Protein AF-A0A7C6NUR7-F1 (afdb_monomer)

pLDDT: mean 96.32, std 2.89, range [76.06, 98.81]

Foldseek 3Di:
DCVPPDDDDAAEEEDCDLALVSLVVVLVVVCVVVVHQAHAEYEYEEQEAPVSVVSSVNSLVNVVVCCVVRNYVFYEYEYLELRVLLVLLPDPRHAEYAYEAEPQSQSRPNDGNVSSLVSLVSSLVSNHAYEYEDLCLLVLNVVVVVVSLVVVLPSPSHPHYDDDDDDPLVVQCVVQSNVVHDRDPVSVVVVVPDDWFKFFAPPAQQPCQLCVQDPQNQWDDDPSGIDGPRVSDPSNSRSQRRRNNSRIHTD

Structure (mmCIF, N/CA/C/O backbone):
data_AF-A0A7C6NUR7-F1
#
_entry.id   AF-A0A7C6NUR7-F1
#
loop_
_atom_site.group_PDB
_atom_site.id
_atom_site.type_symbol
_atom_site.label_atom_id
_atom_site.label_alt_id
_atom_site.label_comp_id
_atom_site.label_asym_id
_atom_site.label_entity_id
_atom_site.label_seq_id
_atom_site.pdbx_PDB_ins_code
_atom_site.Cartn_x
_atom_site.Cartn_y
_atom_site.Cartn_z
_atom_site.occupancy
_atom_site.B_iso_or_equiv
_atom_site.auth_seq_id
_atom_site.auth_comp_id
_atom_site.auth_asym_id
_atom_site.auth_atom_id
_atom_site.pdbx_PDB_model_num
ATOM 1 N N . ALA A 1 1 ? -16.044 10.650 -5.912 1.00 76.06 1 ALA A N 1
ATOM 2 C CA . ALA A 1 1 ? -16.188 9.210 -6.201 1.00 76.06 1 ALA A CA 1
ATOM 3 C C . ALA A 1 1 ? -17.490 8.640 -5.641 1.00 76.06 1 ALA A C 1
ATOM 5 O O . ALA A 1 1 ? -18.200 8.009 -6.398 1.00 76.06 1 ALA A O 1
ATOM 6 N N . LEU A 1 2 ? -17.841 8.888 -4.371 1.00 84.19 2 LEU A N 1
ATOM 7 C CA . LEU A 1 2 ? -18.996 8.240 -3.718 1.00 84.19 2 LEU A CA 1
ATOM 8 C C . LEU A 1 2 ? -20.313 9.041 -3.754 1.00 84.19 2 LEU A C 1
ATOM 10 O O . LEU A 1 2 ? -21.268 8.681 -3.077 1.00 84.19 2 LEU A O 1
ATOM 14 N N . VAL A 1 3 ? -20.379 10.151 -4.494 1.00 81.25 3 VAL A N 1
ATOM 15 C CA . VAL A 1 3 ? -21.608 10.961 -4.566 1.00 81.25 3 VAL A CA 1
ATOM 16 C C . VAL A 1 3 ? -22.698 10.135 -5.250 1.00 81.25 3 VAL A C 1
ATOM 18 O O . VAL A 1 3 ? -22.517 9.732 -6.394 1.00 81.25 3 VAL A O 1
ATOM 21 N N . GLY A 1 4 ? -23.806 9.888 -4.547 1.00 84.50 4 GLY A N 1
ATOM 22 C CA . GLY A 1 4 ? -24.927 9.079 -5.038 1.00 84.50 4 GLY A CA 1
ATOM 23 C C . GLY A 1 4 ? -24.778 7.565 -4.840 1.00 84.50 4 GLY A C 1
ATOM 24 O O . GLY A 1 4 ? -25.700 6.833 -5.180 1.00 84.50 4 GLY A O 1
ATOM 25 N N . TRP A 1 5 ? -23.663 7.086 -4.280 1.00 87.75 5 TRP A N 1
ATOM 26 C CA . TRP A 1 5 ? -23.513 5.679 -3.901 1.00 87.75 5 TRP A CA 1
ATOM 27 C C . TRP A 1 5 ? -24.209 5.416 -2.562 1.00 87.75 5 TRP A C 1
ATOM 29 O O . TRP A 1 5 ? -23.910 6.090 -1.576 1.00 87.75 5 TRP A O 1
ATOM 39 N N . THR A 1 6 ? -25.130 4.453 -2.527 1.00 86.38 6 THR A N 1
ATOM 40 C CA . THR A 1 6 ? -25.971 4.158 -1.350 1.00 86.38 6 THR A CA 1
ATOM 41 C C . THR A 1 6 ? -25.578 2.885 -0.611 1.00 86.38 6 THR A C 1
ATOM 43 O O . THR A 1 6 ? -25.994 2.697 0.529 1.00 86.38 6 THR A O 1
ATOM 46 N N . GLU A 1 7 ? -24.780 2.021 -1.235 1.00 92.31 7 GLU A N 1
ATOM 47 C CA . GLU A 1 7 ? -24.384 0.750 -0.632 1.00 92.31 7 GLU A CA 1
ATOM 48 C C . GLU A 1 7 ? -23.244 0.927 0.383 1.00 92.31 7 GLU A C 1
ATOM 50 O O . GLU A 1 7 ? -22.451 1.877 0.280 1.00 92.31 7 GLU A O 1
ATOM 55 N N . PRO A 1 8 ? -23.104 0.002 1.351 1.00 91.75 8 PRO A N 1
ATOM 56 C CA . PRO A 1 8 ? -21.997 0.022 2.297 1.00 91.75 8 PRO A CA 1
ATOM 57 C C . PRO A 1 8 ? -20.636 0.064 1.593 1.00 91.75 8 PRO A C 1
ATOM 59 O O . PRO A 1 8 ? -20.380 -0.665 0.636 1.00 91.75 8 PRO A O 1
ATOM 62 N N . VAL A 1 9 ? -19.736 0.911 2.093 1.00 93.94 9 VAL A N 1
ATOM 63 C CA . VAL A 1 9 ? -18.350 0.993 1.620 1.00 93.94 9 VAL A CA 1
ATOM 64 C C . VAL A 1 9 ? -17.419 1.235 2.799 1.00 93.94 9 VAL A C 1
ATOM 66 O O . VAL A 1 9 ? -17.630 2.168 3.578 1.00 93.94 9 VAL A O 1
ATOM 69 N N . VAL A 1 10 ? -16.391 0.392 2.901 1.00 95.81 10 VAL A N 1
ATOM 70 C CA . VAL A 1 10 ? -15.322 0.503 3.897 1.00 95.81 10 VAL A CA 1
ATOM 71 C C . VAL A 1 10 ? -14.238 1.422 3.347 1.00 95.81 10 VAL A C 1
ATOM 73 O O . VAL A 1 10 ? -13.656 1.147 2.297 1.00 95.81 10 VAL A O 1
ATOM 76 N N . ILE A 1 11 ? -13.961 2.519 4.048 1.00 96.38 11 ILE A N 1
ATOM 77 C CA . ILE A 1 11 ? -12.938 3.489 3.654 1.00 96.38 11 ILE A CA 1
ATOM 78 C C . ILE A 1 11 ? -11.727 3.385 4.573 1.00 96.38 11 ILE A C 1
ATOM 80 O O . ILE A 1 11 ? -11.823 3.616 5.777 1.00 96.38 11 ILE A O 1
ATOM 84 N N . ALA A 1 12 ? -10.573 3.099 3.973 1.00 97.75 12 ALA A N 1
ATOM 85 C CA . ALA A 1 12 ? -9.280 3.141 4.636 1.00 97.75 12 ALA A CA 1
ATOM 86 C C . ALA A 1 12 ? -8.495 4.393 4.216 1.00 97.75 12 ALA A C 1
ATOM 88 O O . ALA A 1 12 ? -8.368 4.685 3.026 1.00 97.75 12 ALA A O 1
ATOM 89 N N . SER A 1 13 ? -7.939 5.113 5.188 1.00 97.44 13 SER A N 1
ATOM 90 C CA . SER A 1 13 ? -7.046 6.258 4.981 1.00 97.44 13 SER A CA 1
ATOM 91 C C . SER A 1 13 ? -5.832 6.175 5.910 1.00 97.44 13 SER A C 1
ATOM 93 O O . SER A 1 13 ? -5.745 5.290 6.762 1.00 97.44 13 SER A O 1
ATOM 95 N N . ARG A 1 14 ? -4.853 7.059 5.716 1.00 97.69 14 ARG A N 1
ATOM 96 C CA . ARG A 1 14 ? -3.571 7.024 6.431 1.00 97.69 14 ARG A CA 1
ATOM 97 C C . ARG A 1 14 ? -2.865 8.370 6.458 1.00 97.69 14 ARG A C 1
ATOM 99 O O . ARG A 1 14 ? -3.140 9.226 5.617 1.00 97.69 14 ARG A O 1
ATOM 106 N N . SER A 1 15 ? -1.927 8.521 7.390 1.00 98.06 15 SER A N 1
ATOM 107 C CA . SER A 1 15 ? -1.071 9.703 7.500 1.00 98.06 15 SER A CA 1
ATOM 108 C C . SER A 1 15 ? 0.349 9.379 7.968 1.00 98.06 15 SER A C 1
ATOM 110 O O . SER A 1 15 ? 0.541 8.440 8.733 1.00 98.06 15 SER A O 1
ATOM 112 N N . TYR A 1 16 ? 1.315 10.194 7.533 1.00 96.88 16 TYR A N 1
ATOM 113 C CA . TYR A 1 16 ? 2.689 10.219 8.053 1.00 96.88 16 TYR A CA 1
ATOM 114 C C . TYR A 1 16 ? 2.843 11.080 9.320 1.00 96.88 16 TYR A C 1
ATOM 116 O O . TYR A 1 16 ? 3.871 11.007 9.984 1.00 96.88 16 TYR A O 1
ATOM 124 N N . ASP A 1 17 ? 1.857 11.925 9.649 1.00 98.06 17 ASP A N 1
ATOM 125 C CA . ASP A 1 17 ? 1.909 12.759 10.856 1.00 98.06 17 ASP A CA 1
ATOM 126 C C . ASP A 1 17 ? 1.939 11.886 12.118 1.00 98.06 17 ASP A C 1
ATOM 128 O O . ASP A 1 17 ? 1.074 11.034 12.306 1.00 98.06 17 ASP A O 1
ATOM 132 N N . TYR A 1 18 ? 2.916 12.128 12.990 1.00 96.94 18 TYR A N 1
ATOM 133 C CA . TYR A 1 18 ? 3.166 11.328 14.193 1.00 96.94 18 TYR A CA 1
ATOM 134 C C . TYR A 1 18 ? 2.870 12.059 15.511 1.00 96.94 18 TYR A C 1
ATOM 136 O O . TYR A 1 18 ? 2.981 11.473 16.588 1.00 96.94 18 TYR A O 1
ATOM 144 N N . THR A 1 19 ? 2.489 13.335 15.444 1.00 98.50 19 THR A N 1
ATOM 145 C CA . THR A 1 19 ? 2.049 14.111 16.610 1.00 98.50 19 THR A CA 1
ATOM 146 C C . THR A 1 19 ? 0.543 13.978 16.813 1.00 98.50 19 THR A C 1
ATOM 148 O O . THR A 1 19 ? -0.199 13.672 15.875 1.00 98.50 19 THR A O 1
ATOM 151 N N . TYR A 1 20 ? 0.080 14.248 18.033 1.00 98.62 20 TYR A N 1
ATOM 152 C CA . TYR A 1 20 ? -1.341 14.222 18.369 1.00 98.62 20 TYR A CA 1
ATOM 153 C C . TYR A 1 20 ? -2.138 15.229 17.514 1.00 98.62 20 TYR A C 1
ATOM 155 O O . TYR A 1 20 ? -3.079 14.857 16.811 1.00 98.62 20 TYR A O 1
ATOM 163 N N . GLU A 1 21 ? -1.713 16.497 17.487 1.00 98.69 21 GLU A N 1
ATOM 164 C CA . GLU A 1 21 ? -2.375 17.584 16.748 1.00 98.69 21 GLU A CA 1
ATOM 165 C C . GLU A 1 21 ? -2.241 17.413 15.232 1.00 98.69 21 GLU A C 1
ATOM 167 O O . GLU A 1 21 ? -3.161 17.730 14.469 1.00 98.69 21 GLU A O 1
ATOM 172 N N . GLY A 1 22 ? -1.093 16.894 14.786 1.00 98.62 22 GLY A N 1
ATOM 173 C CA . GLY A 1 22 ? -0.851 16.560 13.390 1.00 98.62 22 GLY A CA 1
ATOM 174 C C . GLY A 1 22 ? -1.857 15.518 12.927 1.00 98.62 22 GLY A C 1
ATOM 175 O O . GLY A 1 22 ? -2.625 15.778 11.999 1.00 98.62 22 GLY A O 1
ATOM 176 N N . MET A 1 23 ? -1.935 14.384 13.628 1.00 98.75 23 MET A N 1
ATOM 177 C CA . MET A 1 23 ? -2.889 13.326 13.307 1.00 98.75 23 MET A CA 1
ATOM 178 C C . MET A 1 23 ? -4.340 13.819 13.367 1.00 98.75 23 MET A C 1
ATOM 180 O O . MET A 1 23 ? -5.116 13.531 12.450 1.00 98.75 23 MET A O 1
ATOM 184 N N . GLN A 1 24 ? -4.686 14.648 14.358 1.00 98.75 24 GLN A N 1
ATOM 185 C CA . GLN A 1 24 ? -5.995 15.296 14.431 1.00 98.75 24 GLN A CA 1
ATOM 186 C C . GLN A 1 24 ? -6.343 16.063 13.162 1.00 98.75 24 GLN A C 1
ATOM 188 O O . GLN A 1 24 ? -7.372 15.809 12.527 1.00 98.75 24 GLN A O 1
ATOM 193 N N . SER A 1 25 ? -5.452 16.963 12.751 1.00 98.69 25 SER A N 1
ATOM 194 C CA . SER A 1 25 ? -5.633 17.757 11.541 1.00 98.69 25 SER A CA 1
ATOM 195 C C . SER A 1 25 ? -5.846 16.874 10.304 1.00 98.69 25 SER A C 1
ATOM 197 O O . SER A 1 25 ? -6.641 17.212 9.420 1.00 98.69 25 SER A O 1
ATOM 199 N N . ARG A 1 26 ? -5.167 15.721 10.234 1.00 98.50 26 ARG A N 1
ATOM 200 C CA . ARG A 1 26 ? -5.254 14.786 9.100 1.00 98.50 26 ARG A CA 1
ATOM 201 C C . ARG A 1 26 ? -6.565 14.025 9.060 1.00 98.50 26 ARG A C 1
ATOM 203 O O . ARG A 1 26 ? -7.156 13.946 7.981 1.00 98.50 26 ARG A O 1
ATOM 210 N N . VAL A 1 27 ? -7.033 13.513 10.196 1.00 98.62 27 VAL A N 1
ATOM 211 C CA . VAL A 1 27 ? -8.330 12.827 10.282 1.00 98.62 27 VAL A CA 1
ATOM 212 C C . VAL A 1 27 ? -9.459 13.795 9.930 1.00 98.62 27 VAL A C 1
ATOM 214 O O . VAL A 1 27 ? -10.251 13.510 9.033 1.00 98.62 27 VAL A O 1
ATOM 217 N N . GLU A 1 28 ? -9.479 14.990 10.525 1.00 98.44 28 GLU A N 1
ATOM 218 C CA . GLU A 1 28 ? -10.494 16.012 10.232 1.00 98.44 28 GLU A CA 1
ATOM 219 C C . GLU A 1 28 ? -10.474 16.460 8.765 1.00 98.44 28 GLU A C 1
ATOM 221 O O . GLU A 1 28 ? -11.521 16.658 8.136 1.00 98.44 28 GLU A O 1
ATOM 226 N N . LYS A 1 29 ? -9.276 16.615 8.187 1.00 98.25 29 LYS A N 1
ATOM 227 C CA . LYS A 1 29 ? -9.127 16.927 6.765 1.00 98.25 29 LYS A CA 1
ATOM 228 C C . LYS A 1 29 ? -9.686 15.806 5.894 1.00 98.25 29 LYS A C 1
ATOM 230 O O . LYS A 1 29 ? -10.406 16.111 4.943 1.00 98.25 29 LYS A O 1
ATOM 235 N N . ALA A 1 30 ? -9.377 14.547 6.202 1.00 97.44 30 ALA A N 1
ATOM 236 C CA . ALA A 1 30 ? -9.873 13.401 5.447 1.00 97.44 30 ALA A CA 1
ATOM 237 C C . ALA A 1 30 ? -11.408 13.321 5.499 1.00 97.44 30 ALA A C 1
ATOM 239 O O . ALA A 1 30 ? -12.034 13.196 4.448 1.00 97.44 30 ALA A O 1
ATOM 240 N N . LEU A 1 31 ? -12.014 13.503 6.677 1.00 96.88 31 LEU A N 1
ATOM 241 C CA . LEU A 1 31 ? -13.471 13.561 6.855 1.00 96.88 31 LEU A CA 1
ATOM 242 C C . LEU A 1 31 ? -14.111 14.661 5.996 1.00 96.88 31 LEU A C 1
ATOM 244 O O . LEU A 1 31 ? -15.013 14.382 5.203 1.00 96.88 31 LEU A O 1
ATOM 248 N N . ARG A 1 32 ? -13.586 15.897 6.059 1.00 96.69 32 ARG A N 1
ATOM 249 C CA . ARG A 1 32 ? -14.077 17.014 5.227 1.00 96.69 32 ARG A CA 1
ATOM 250 C C . ARG A 1 32 ? -13.948 16.739 3.732 1.00 96.69 32 ARG A C 1
ATOM 252 O O . ARG A 1 32 ? -14.883 17.005 2.982 1.00 96.69 32 ARG A O 1
ATOM 259 N N . GLN A 1 33 ? -12.793 16.249 3.280 1.00 94.81 33 GLN A N 1
ATOM 260 C CA . GLN A 1 33 ? -12.528 16.039 1.852 1.00 94.81 33 GLN A CA 1
ATOM 261 C C . GLN A 1 33 ? -13.347 14.885 1.273 1.00 94.81 33 GLN A C 1
ATOM 263 O O . GLN A 1 33 ? -13.821 14.975 0.140 1.00 94.81 33 GLN A O 1
ATOM 268 N N . LEU A 1 34 ? -13.545 13.827 2.058 1.00 92.56 34 LEU A N 1
ATOM 269 C CA . LEU A 1 34 ? -14.387 12.694 1.684 1.00 92.56 34 LEU A CA 1
ATOM 270 C C . LEU A 1 34 ? -15.878 12.981 1.885 1.00 92.56 34 LEU A C 1
ATOM 272 O O . LEU A 1 34 ? -16.695 12.226 1.362 1.00 92.56 34 LEU A O 1
ATOM 276 N N . LYS A 1 35 ? -16.220 14.070 2.590 1.00 92.56 35 LYS A N 1
ATOM 277 C CA . LYS A 1 35 ? -17.584 14.448 2.983 1.00 92.56 35 LYS A CA 1
ATOM 278 C C . LYS A 1 35 ? -18.275 13.309 3.739 1.00 92.56 35 LYS A C 1
ATOM 280 O O . LYS A 1 35 ? -19.334 12.839 3.331 1.00 92.56 35 LYS A O 1
ATOM 285 N N . ARG A 1 36 ? -17.625 12.831 4.803 1.00 92.38 36 ARG A N 1
ATOM 286 C CA . ARG A 1 36 ? -18.109 11.739 5.659 1.00 92.38 36 ARG A CA 1
ATOM 287 C C . ARG A 1 36 ? -18.006 12.122 7.126 1.00 92.38 36 ARG A C 1
ATOM 289 O O . ARG A 1 36 ? -17.078 12.831 7.506 1.00 92.38 36 ARG A O 1
ATOM 296 N N . ASP A 1 37 ? -18.902 11.560 7.925 1.00 94.56 37 ASP A N 1
ATOM 297 C CA . ASP A 1 37 ? -18.909 11.739 9.380 1.00 94.56 37 ASP A CA 1
ATOM 298 C C . ASP A 1 37 ? -17.909 10.812 10.084 1.00 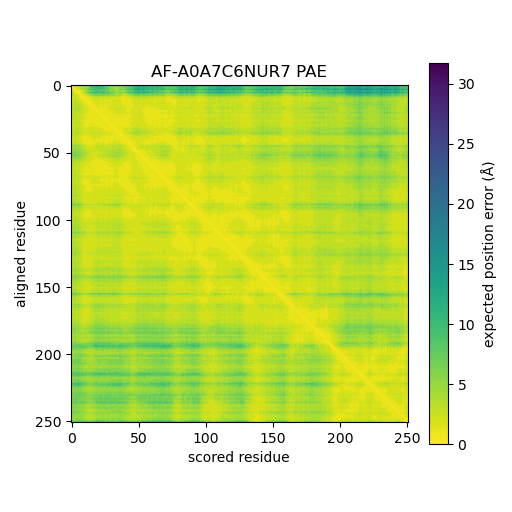94.56 37 ASP A C 1
ATOM 300 O O . ASP A 1 37 ? -17.462 11.103 11.189 1.00 94.56 37 ASP A O 1
ATOM 304 N N . TYR A 1 38 ? -17.522 9.714 9.423 1.00 97.12 38 TYR A N 1
ATOM 305 C CA . TYR A 1 38 ? -16.529 8.775 9.930 1.00 97.12 38 TYR A CA 1
ATOM 306 C C . TYR A 1 38 ? -15.695 8.122 8.809 1.00 97.12 38 TYR A C 1
ATOM 308 O O . TYR A 1 38 ? -16.098 8.080 7.635 1.00 97.12 38 TYR A O 1
ATOM 316 N N . ILE A 1 39 ? -14.541 7.566 9.192 1.00 98.00 39 ILE A N 1
ATOM 317 C CA . ILE A 1 39 ? -13.669 6.722 8.355 1.00 98.00 39 ILE A CA 1
ATOM 318 C C . ILE A 1 39 ? -13.559 5.327 8.986 1.00 98.00 39 ILE A C 1
ATOM 320 O O . ILE A 1 39 ? -13.320 5.196 10.181 1.00 98.00 39 ILE A O 1
ATOM 324 N N . ASP A 1 40 ? -13.735 4.259 8.211 1.00 98.44 40 ASP A N 1
ATOM 325 C CA . ASP A 1 40 ? -13.746 2.899 8.763 1.00 98.44 40 ASP A CA 1
ATOM 326 C C . ASP A 1 40 ? -12.383 2.486 9.334 1.00 98.44 40 ASP A C 1
ATOM 328 O O . ASP A 1 40 ? -12.319 1.938 10.429 1.00 98.44 40 ASP A O 1
ATOM 332 N N . LEU A 1 41 ? -11.291 2.799 8.636 1.00 98.75 41 LEU A N 1
ATOM 333 C CA . LEU A 1 41 ? -9.928 2.488 9.065 1.00 98.75 41 LEU A CA 1
ATOM 334 C C . LEU A 1 41 ? -9.014 3.696 8.850 1.00 98.75 41 LEU A C 1
ATOM 336 O O . LEU A 1 41 ? -8.878 4.182 7.726 1.00 98.75 41 LEU A O 1
ATOM 340 N N . PHE A 1 42 ? -8.346 4.159 9.905 1.00 98.81 42 PHE A N 1
ATOM 341 C CA . PHE A 1 42 ? -7.310 5.185 9.790 1.00 98.81 42 PHE A CA 1
ATOM 342 C C . PHE A 1 42 ? -5.982 4.665 10.327 1.00 98.81 42 PHE A C 1
ATOM 344 O O . PHE A 1 42 ? -5.924 4.091 11.414 1.00 98.81 42 PHE A O 1
ATOM 351 N N . MET A 1 43 ? -4.917 4.834 9.545 1.00 98.69 43 MET A N 1
ATOM 352 C CA . MET A 1 43 ? -3.636 4.185 9.814 1.00 98.69 43 MET A CA 1
ATOM 353 C C . MET A 1 43 ? -2.480 5.169 9.979 1.00 98.69 43 MET A C 1
ATOM 355 O O . MET A 1 43 ? -2.421 6.193 9.293 1.00 98.69 43 MET A O 1
ATOM 359 N N . LEU A 1 44 ? -1.505 4.794 10.809 1.00 98.31 44 LEU A N 1
ATOM 360 C CA . LEU A 1 44 ? -0.142 5.302 10.663 1.00 98.31 44 LEU A CA 1
ATOM 361 C C . LEU A 1 44 ? 0.452 4.764 9.358 1.00 98.31 44 LEU A C 1
ATOM 363 O O . LEU A 1 44 ? 0.416 3.558 9.094 1.00 98.31 44 LEU A O 1
ATOM 367 N N . HIS A 1 45 ? 0.977 5.662 8.531 1.00 97.50 45 HIS A N 1
ATOM 368 C CA . HIS A 1 45 ? 1.600 5.305 7.265 1.00 97.50 45 HIS A CA 1
ATOM 369 C C . HIS A 1 45 ? 3.050 4.881 7.498 1.00 97.50 45 HIS A C 1
ATOM 371 O O . HIS A 1 45 ? 3.790 5.584 8.176 1.00 97.50 45 HIS A O 1
ATOM 377 N N . GLU A 1 46 ? 3.421 3.739 6.920 1.00 92.69 46 GLU A N 1
ATOM 378 C CA . GLU A 1 46 ? 4.810 3.312 6.684 1.00 92.69 46 GLU A CA 1
ATOM 379 C C . GLU A 1 46 ? 5.662 3.345 7.953 1.00 92.69 46 GLU A C 1
ATOM 381 O O . GLU A 1 46 ? 6.559 4.157 8.126 1.00 92.69 46 GLU A O 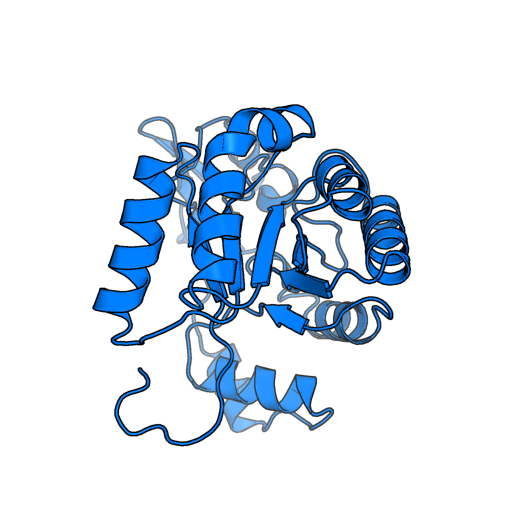1
ATOM 386 N N . GLN A 1 47 ? 5.320 2.473 8.895 1.00 96.62 47 GLN A N 1
ATOM 387 C CA . GLN A 1 47 ? 6.124 2.290 10.098 1.00 96.62 47 GLN A CA 1
ATOM 388 C C . GLN A 1 47 ? 7.295 1.356 9.786 1.00 96.62 47 GLN A C 1
ATOM 390 O O . GLN A 1 47 ? 7.097 0.325 9.138 1.00 96.62 47 GLN A O 1
ATOM 395 N N . GLU A 1 48 ? 8.490 1.709 10.253 1.00 94.94 48 GLU A N 1
ATOM 396 C CA . GLU A 1 48 ? 9.754 1.099 9.808 1.00 94.94 48 GLU A CA 1
ATOM 397 C C . GLU A 1 48 ? 10.436 0.261 10.901 1.00 94.94 48 GLU A C 1
ATOM 399 O O . GLU A 1 48 ? 11.327 -0.533 10.626 1.00 94.94 48 GLU A O 1
ATOM 404 N N . SER A 1 49 ? 10.036 0.425 12.162 1.00 96.25 49 SER A N 1
ATOM 405 C CA . SER A 1 49 ? 10.567 -0.351 13.292 1.00 96.25 49 SER A CA 1
ATOM 406 C C . SER A 1 49 ? 9.670 -0.268 14.526 1.00 96.25 49 SER A C 1
ATOM 408 O O . SER A 1 49 ? 8.782 0.592 14.620 1.00 96.25 49 SER A O 1
ATOM 410 N N . ARG A 1 50 ? 9.959 -1.088 15.545 1.00 95.25 50 ARG A N 1
ATOM 411 C CA . ARG A 1 50 ? 9.354 -0.941 16.887 1.00 95.25 50 ARG A CA 1
ATOM 412 C C . ARG A 1 50 ? 9.531 0.462 17.470 1.00 95.25 50 ARG A C 1
ATOM 414 O O . ARG A 1 50 ? 8.623 0.960 18.131 1.00 95.25 50 ARG A O 1
ATOM 421 N N . LEU A 1 51 ? 10.673 1.099 17.203 1.00 94.94 51 LEU A N 1
ATOM 422 C CA . LEU A 1 51 ? 10.981 2.438 17.704 1.00 94.94 51 LEU A CA 1
ATOM 423 C C . LEU A 1 51 ? 10.115 3.506 17.038 1.00 94.94 51 LEU A C 1
ATOM 425 O O . LEU A 1 51 ? 9.636 4.394 17.734 1.00 94.94 51 LEU A O 1
ATOM 429 N N . THR A 1 52 ? 9.856 3.401 15.729 1.00 93.31 52 THR A N 1
ATOM 430 C CA . THR A 1 52 ? 8.919 4.322 15.055 1.00 93.31 52 THR A CA 1
ATOM 431 C C . THR A 1 52 ? 7.509 4.182 15.620 1.00 93.31 52 THR A C 1
ATOM 433 O O . THR A 1 52 ? 6.894 5.181 15.982 1.00 93.31 52 THR A O 1
ATOM 436 N N . LEU A 1 53 ? 7.041 2.946 15.832 1.00 91.62 53 LEU A N 1
ATOM 437 C CA . LEU A 1 53 ? 5.724 2.695 16.415 1.00 91.62 53 LEU A CA 1
ATOM 438 C C . LEU A 1 53 ? 5.607 3.278 17.835 1.00 91.62 53 LEU A C 1
ATOM 440 O O . LEU A 1 53 ? 4.590 3.880 18.170 1.00 91.62 53 LEU A O 1
ATOM 444 N N . GLN A 1 54 ? 6.660 3.148 18.649 1.00 94.19 54 GLN A N 1
ATOM 445 C CA . GLN A 1 54 ? 6.722 3.736 19.989 1.00 94.19 54 GLN A CA 1
ATOM 446 C C . GLN A 1 54 ? 6.800 5.270 19.951 1.00 94.19 54 GLN A C 1
ATOM 448 O O . GLN A 1 54 ? 6.094 5.942 20.699 1.00 94.19 54 GLN A O 1
ATOM 453 N N . GLY A 1 55 ? 7.647 5.833 19.087 1.00 96.06 55 GLY A N 1
ATOM 454 C CA . GLY A 1 55 ? 7.824 7.280 18.946 1.00 96.06 55 GLY A CA 1
ATOM 455 C C . GLY A 1 55 ? 6.572 7.992 18.432 1.00 96.06 55 GLY A C 1
ATOM 456 O O . GLY A 1 55 ? 6.374 9.171 18.713 1.00 96.06 55 GLY A O 1
ATOM 457 N N . HIS A 1 56 ? 5.700 7.271 17.727 1.00 97.44 56 HIS A N 1
ATOM 458 C CA . HIS A 1 56 ? 4.434 7.778 17.199 1.00 97.44 56 HIS A CA 1
ATOM 459 C C . HIS A 1 56 ? 3.239 7.518 18.135 1.00 97.44 56 HIS A C 1
ATOM 461 O O . HIS A 1 56 ? 2.086 7.673 17.723 1.00 97.44 56 HIS A O 1
ATOM 467 N N . ALA A 1 57 ? 3.490 7.162 19.403 1.00 97.31 57 ALA A N 1
ATOM 468 C CA . ALA A 1 57 ? 2.448 6.990 20.415 1.00 97.31 57 ALA A CA 1
ATOM 469 C C . ALA A 1 57 ? 1.460 8.175 20.500 1.00 97.31 57 ALA A C 1
ATOM 471 O O . ALA A 1 57 ? 0.261 7.901 20.516 1.00 97.31 57 ALA A O 1
ATOM 472 N N . PRO A 1 58 ? 1.877 9.461 20.427 1.00 98.56 58 PRO A N 1
ATOM 473 C CA . PRO A 1 58 ? 0.930 10.581 20.467 1.00 98.56 58 PRO A CA 1
ATOM 474 C C . PRO A 1 58 ? -0.108 10.564 19.333 1.00 98.56 58 PRO A C 1
ATOM 476 O O . PRO A 1 58 ? -1.276 10.894 19.539 1.00 98.56 58 PRO A O 1
ATOM 479 N N . ALA A 1 59 ? 0.278 10.145 18.125 1.00 98.62 59 ALA A N 1
ATOM 480 C CA . ALA A 1 59 ? -0.677 9.974 17.035 1.00 98.62 59 ALA A CA 1
ATOM 481 C C . ALA A 1 59 ? -1.639 8.802 17.289 1.00 98.62 59 ALA A C 1
ATOM 483 O O . ALA A 1 59 ? -2.828 8.917 16.989 1.00 98.62 59 ALA A O 1
ATOM 484 N N . LEU A 1 60 ? -1.163 7.693 17.867 1.00 98.31 60 LEU A N 1
ATOM 485 C CA . LEU A 1 60 ? -2.018 6.560 18.246 1.00 98.31 60 LEU A CA 1
ATOM 486 C C . LEU A 1 60 ? -2.992 6.918 19.372 1.00 98.31 60 LEU A C 1
ATOM 488 O O . LEU A 1 60 ? -4.143 6.490 19.327 1.00 98.31 60 LEU A O 1
ATOM 492 N N . GLU A 1 61 ? -2.565 7.730 20.338 1.00 98.50 61 GLU A N 1
ATOM 493 C CA . GLU A 1 61 ? -3.420 8.284 21.391 1.00 98.50 61 GLU A CA 1
ATOM 494 C C . GLU A 1 61 ? -4.550 9.127 20.794 1.00 98.50 61 GLU A C 1
ATOM 496 O O . GLU A 1 61 ? -5.715 8.947 21.160 1.00 98.50 61 GLU A O 1
ATOM 501 N N . TYR A 1 62 ? -4.245 9.983 19.809 1.00 98.75 62 TYR A N 1
ATOM 502 C CA . TYR A 1 62 ? -5.297 10.698 19.092 1.00 98.75 62 TYR A CA 1
ATOM 503 C C . TYR A 1 62 ? -6.233 9.739 18.350 1.00 98.75 62 TYR A C 1
ATOM 505 O O . TYR A 1 62 ? -7.450 9.898 18.432 1.00 98.75 62 TYR A O 1
ATOM 513 N N . LEU A 1 63 ? -5.705 8.747 17.623 1.00 98.81 63 LEU A N 1
ATOM 514 C CA . LEU A 1 63 ? -6.550 7.791 16.898 1.00 98.81 63 LEU A CA 1
ATOM 515 C C . LEU A 1 63 ? -7.462 7.007 17.857 1.00 98.81 63 LEU A C 1
ATOM 517 O O . LEU A 1 63 ? -8.626 6.783 17.528 1.00 98.81 63 LEU A O 1
ATOM 521 N N . ALA A 1 64 ? -6.991 6.671 19.060 1.00 98.81 64 ALA A N 1
ATOM 522 C CA . ALA A 1 64 ? -7.818 6.082 20.112 1.00 98.81 64 ALA A CA 1
ATOM 523 C C . ALA A 1 64 ? -8.955 7.026 20.536 1.00 98.81 64 ALA A C 1
ATOM 525 O O . ALA A 1 64 ? -10.123 6.640 20.476 1.00 98.81 64 ALA A O 1
ATOM 526 N N . ALA A 1 65 ? -8.646 8.290 20.840 1.00 98.75 65 ALA A N 1
ATOM 527 C CA . ALA A 1 65 ? -9.658 9.293 21.176 1.00 98.75 65 ALA A CA 1
ATOM 528 C C . ALA A 1 65 ? -10.645 9.555 20.017 1.00 98.75 65 ALA A C 1
ATOM 530 O O . ALA A 1 65 ? -11.836 9.785 20.233 1.00 98.75 65 ALA A O 1
ATOM 531 N N . ALA A 1 66 ? -10.176 9.521 18.768 1.00 98.75 66 ALA A N 1
ATOM 532 C CA . ALA A 1 66 ? -11.012 9.661 17.578 1.00 98.75 66 ALA A CA 1
ATOM 533 C C . ALA A 1 66 ? -11.946 8.455 17.392 1.00 98.75 66 ALA A C 1
ATOM 535 O O . ALA A 1 66 ? -13.095 8.636 16.984 1.00 98.75 66 ALA A O 1
ATOM 536 N N . LYS A 1 67 ? -11.477 7.244 17.724 1.00 98.75 67 LYS A N 1
ATOM 537 C CA . LYS A 1 67 ? -12.281 6.016 17.712 1.00 98.75 67 LYS A CA 1
ATOM 538 C C . LYS A 1 67 ? -13.387 6.067 18.765 1.00 98.75 67 LYS A C 1
ATOM 540 O O . LYS A 1 67 ? -14.537 5.789 18.442 1.00 98.75 67 LYS A O 1
ATOM 545 N N . GLU A 1 68 ? -13.078 6.512 19.982 1.00 98.56 68 GLU A N 1
ATOM 546 C CA . GLU A 1 68 ? -14.073 6.722 21.048 1.00 98.56 68 GLU A CA 1
ATOM 547 C C . GLU A 1 68 ? -15.148 7.748 20.658 1.00 98.56 68 GLU A C 1
ATOM 549 O O . GLU A 1 68 ? -16.327 7.565 20.953 1.00 98.56 68 GLU A O 1
ATOM 554 N N . LYS A 1 69 ? -14.758 8.806 19.935 1.00 98.44 69 LYS A N 1
ATOM 555 C CA . LYS A 1 69 ? -15.677 9.825 19.398 1.00 98.44 69 LYS A CA 1
ATOM 556 C C . LYS A 1 69 ? -16.459 9.366 18.160 1.00 98.44 69 LYS A C 1
ATOM 558 O O . LYS A 1 69 ? -17.271 10.133 17.650 1.00 98.44 69 LYS A O 1
ATOM 563 N N . GLY A 1 70 ? -16.200 8.164 17.643 1.00 98.50 70 GLY A N 1
ATOM 564 C CA . GLY A 1 70 ? -16.841 7.631 16.438 1.00 98.50 70 GLY A CA 1
ATOM 565 C C . GLY A 1 70 ? -16.376 8.262 15.119 1.00 98.50 70 GLY A C 1
ATOM 566 O O . GLY A 1 70 ? -16.980 8.000 14.082 1.00 98.50 70 GLY A O 1
ATOM 567 N N . LEU A 1 71 ? -15.303 9.064 15.131 1.00 98.69 71 LEU A N 1
ATOM 568 C CA . LEU A 1 71 ? -14.724 9.677 13.926 1.00 98.69 71 LEU A CA 1
ATOM 569 C C . LEU A 1 71 ? -13.985 8.649 13.063 1.00 98.69 71 LEU A C 1
ATOM 571 O O . LEU A 1 71 ? -13.895 8.793 11.841 1.00 98.69 71 LEU A O 1
ATOM 575 N N . ILE A 1 72 ? -13.457 7.605 13.701 1.00 98.75 72 ILE A N 1
ATOM 576 C CA . ILE A 1 72 ? -12.917 6.427 13.029 1.00 98.75 72 ILE A CA 1
ATOM 577 C C . ILE A 1 72 ? -13.469 5.151 13.672 1.00 98.75 72 ILE A C 1
ATOM 579 O O . ILE A 1 72 ? -13.898 5.187 14.823 1.00 98.75 72 ILE A O 1
ATOM 583 N N . ARG A 1 73 ? -13.454 4.018 12.960 1.00 98.50 73 ARG A N 1
ATOM 584 C CA . ARG A 1 73 ? -13.912 2.726 13.520 1.00 98.50 73 ARG A CA 1
ATOM 585 C C . ARG A 1 73 ? -12.779 1.774 13.890 1.00 98.50 73 ARG A C 1
ATOM 587 O O . ARG A 1 73 ? -12.941 0.987 14.819 1.00 98.50 73 ARG A O 1
ATOM 594 N N . ALA A 1 74 ? -11.646 1.859 13.204 1.00 98.69 74 ALA A N 1
ATOM 595 C CA . ALA A 1 74 ? -10.475 1.030 13.443 1.00 98.69 74 ALA A CA 1
ATOM 596 C C . ALA A 1 74 ? -9.178 1.829 13.272 1.00 98.69 74 ALA A C 1
ATOM 598 O O . ALA A 1 74 ? -9.094 2.757 12.459 1.00 98.69 74 ALA A O 1
ATOM 599 N N . ILE A 1 75 ? -8.165 1.427 14.032 1.00 98.81 75 ILE A N 1
ATOM 600 C CA . ILE A 1 75 ? -6.806 1.962 13.996 1.00 98.81 75 ILE A CA 1
ATOM 601 C C . ILE A 1 75 ? -5.920 0.937 13.303 1.00 98.81 75 ILE A C 1
ATOM 603 O O . ILE A 1 75 ? -5.980 -0.257 13.611 1.00 98.81 75 ILE A O 1
ATOM 607 N N . GLY A 1 76 ? -5.061 1.388 12.396 1.00 98.50 76 GLY A N 1
ATOM 608 C CA . GLY A 1 76 ? -4.100 0.482 11.788 1.00 98.50 76 GLY A CA 1
ATOM 609 C C . GLY A 1 76 ? -2.717 1.045 11.542 1.00 98.50 76 GLY A C 1
ATOM 610 O O . GLY A 1 76 ? -2.401 2.192 11.852 1.00 98.50 76 GLY A O 1
ATOM 611 N N . VAL A 1 77 ? -1.882 0.190 10.972 1.00 98.56 77 VAL A N 1
ATOM 612 C CA . VAL A 1 77 ? -0.498 0.484 10.600 1.00 98.56 77 VAL A CA 1
ATOM 613 C C . VAL A 1 77 ? -0.255 -0.100 9.221 1.00 98.56 77 VAL A C 1
ATOM 615 O O . VAL A 1 77 ? -0.577 -1.263 8.991 1.00 98.56 77 VAL A O 1
ATOM 618 N N . SER A 1 78 ? 0.335 0.663 8.304 1.00 98.25 78 SER A N 1
ATOM 619 C CA . SER A 1 78 ? 0.917 0.079 7.092 1.00 98.25 78 SER A CA 1
ATOM 620 C C . SER A 1 78 ? 2.430 -0.043 7.237 1.00 98.25 78 SER A C 1
ATOM 622 O O . SER A 1 78 ? 3.069 0.836 7.813 1.00 98.25 78 SER A O 1
ATOM 624 N N . THR A 1 79 ? 3.018 -1.106 6.698 1.00 98.25 79 THR A N 1
ATOM 625 C CA . THR A 1 79 ? 4.462 -1.340 6.820 1.00 98.25 79 THR A CA 1
ATOM 626 C C . THR A 1 79 ? 4.996 -2.242 5.712 1.00 98.25 79 THR A C 1
ATOM 628 O O . THR A 1 79 ? 4.257 -3.040 5.128 1.00 98.25 79 THR A O 1
ATOM 631 N N . HIS A 1 80 ? 6.290 -2.110 5.430 1.00 97.81 80 HIS A N 1
ATOM 632 C CA . HIS A 1 80 ? 7.056 -3.071 4.642 1.00 97.81 80 HIS A CA 1
ATOM 633 C C . HIS A 1 80 ? 7.899 -4.026 5.498 1.00 97.81 80 HIS A C 1
ATOM 635 O O . HIS A 1 80 ? 8.491 -4.964 4.967 1.00 97.81 80 HIS A O 1
ATOM 641 N N . VAL A 1 81 ? 7.946 -3.802 6.812 1.00 98.12 81 VAL A N 1
ATOM 642 C CA . VAL A 1 81 ? 8.948 -4.381 7.704 1.00 98.12 81 VAL A CA 1
ATOM 643 C C . VAL A 1 81 ? 8.346 -5.508 8.537 1.00 98.12 81 VAL A C 1
ATOM 645 O O . VAL A 1 81 ? 7.341 -5.311 9.225 1.00 98.12 81 VAL A O 1
ATOM 648 N N . VAL A 1 82 ? 8.986 -6.681 8.519 1.00 98.50 82 VAL A N 1
ATOM 649 C CA . VAL A 1 82 ? 8.535 -7.868 9.275 1.00 98.50 82 VAL A CA 1
ATOM 650 C C . VAL A 1 82 ? 8.402 -7.559 10.771 1.00 98.50 82 VAL A C 1
ATOM 652 O O . VAL A 1 82 ? 7.360 -7.825 11.371 1.00 98.50 82 VAL A O 1
ATOM 655 N N . GLU A 1 83 ? 9.411 -6.907 11.357 1.00 97.94 83 GLU A N 1
ATOM 656 C CA . GLU A 1 83 ? 9.448 -6.553 12.785 1.00 97.94 83 GLU A CA 1
ATOM 657 C C . GLU A 1 83 ? 8.205 -5.759 13.236 1.00 97.94 83 GLU A C 1
ATOM 659 O O . GLU A 1 83 ? 7.681 -5.952 14.338 1.00 97.94 83 GLU A O 1
ATOM 664 N N . VAL A 1 84 ? 7.699 -4.865 12.381 1.00 98.19 84 VAL A N 1
ATOM 665 C CA . VAL A 1 84 ? 6.537 -4.025 12.693 1.00 98.19 84 VAL A CA 1
ATOM 666 C C . VAL A 1 84 ? 5.253 -4.849 12.706 1.00 98.19 84 VAL A C 1
ATOM 668 O O . VAL A 1 84 ? 4.415 -4.654 13.592 1.00 98.19 84 VAL A O 1
ATOM 671 N N . VAL A 1 85 ? 5.103 -5.802 11.780 1.00 98.38 85 VAL A N 1
ATOM 672 C CA . VAL A 1 85 ? 3.965 -6.738 11.771 1.00 98.38 85 VAL A CA 1
ATOM 673 C C . VAL A 1 85 ? 3.940 -7.546 13.069 1.00 98.38 85 VAL A C 1
ATOM 675 O O . VAL A 1 85 ? 2.904 -7.634 13.734 1.00 98.38 85 VAL A O 1
ATOM 678 N N . GLU A 1 86 ? 5.096 -8.056 13.494 1.00 98.06 86 GLU A N 1
ATOM 679 C CA . GLU A 1 86 ? 5.227 -8.764 14.767 1.00 98.06 86 GLU A CA 1
ATOM 680 C C . GLU A 1 86 ? 4.896 -7.870 15.967 1.00 98.06 86 GLU A C 1
ATOM 682 O O . GLU A 1 86 ? 4.228 -8.309 16.907 1.00 98.06 86 GLU A O 1
ATOM 687 N N . ALA A 1 87 ? 5.354 -6.615 15.963 1.00 97.69 87 ALA A N 1
ATOM 688 C CA . ALA A 1 87 ? 5.076 -5.657 17.029 1.00 97.69 87 ALA A CA 1
ATOM 689 C C . ALA A 1 87 ? 3.578 -5.373 17.180 1.00 97.69 87 ALA A C 1
ATOM 691 O O . ALA A 1 87 ? 3.058 -5.367 18.299 1.00 97.69 87 ALA A O 1
ATOM 692 N N . CYS A 1 88 ? 2.876 -5.218 16.058 1.00 98.12 88 CYS A N 1
ATOM 693 C CA . CYS A 1 88 ? 1.446 -4.931 16.041 1.00 98.12 88 CYS A CA 1
ATOM 694 C C . CYS A 1 88 ? 0.599 -6.066 16.633 1.00 98.12 88 CYS A C 1
ATOM 696 O O . CYS A 1 88 ? -0.453 -5.789 17.206 1.00 98.12 88 CYS A O 1
ATOM 698 N N . SER A 1 89 ? 1.063 -7.323 16.588 1.00 96.00 89 SER A N 1
ATOM 699 C CA . SER A 1 89 ? 0.328 -8.464 17.168 1.00 96.00 89 SER A CA 1
ATOM 700 C C . SER A 1 89 ? 0.009 -8.289 18.659 1.00 96.00 89 SER A C 1
ATOM 702 O O . SER A 1 89 ? -1.049 -8.714 19.125 1.00 96.00 89 SER A O 1
ATOM 704 N N . LYS A 1 90 ? 0.885 -7.600 19.399 1.00 94.81 90 LYS A N 1
ATOM 705 C CA . LYS A 1 90 ? 0.757 -7.361 20.845 1.00 94.81 90 LYS A CA 1
ATOM 706 C C . LYS A 1 90 ? 0.350 -5.926 21.182 1.00 94.81 90 LYS A C 1
ATOM 708 O O . LYS A 1 90 ? 0.194 -5.609 22.358 1.00 94.81 90 LYS A O 1
ATOM 713 N N . HIS A 1 91 ? 0.201 -5.053 20.187 1.00 97.25 91 HIS A N 1
ATOM 714 C CA . HIS A 1 91 ? -0.055 -3.642 20.442 1.00 97.25 91 HIS A CA 1
ATOM 715 C C . HIS A 1 91 ? -1.506 -3.426 20.914 1.00 97.25 91 HIS A C 1
ATOM 717 O O . HIS A 1 91 ? -2.430 -3.920 20.265 1.00 97.25 91 HIS A O 1
ATOM 723 N N . PRO A 1 92 ? -1.749 -2.681 22.010 1.00 96.00 92 PRO A N 1
ATOM 724 C CA . PRO A 1 92 ? -3.087 -2.563 22.597 1.00 96.00 92 PRO A CA 1
ATOM 725 C C . PRO A 1 92 ? -4.077 -1.793 21.716 1.00 96.00 92 PRO A C 1
ATOM 727 O O . PRO A 1 92 ? -5.270 -2.069 21.760 1.00 96.00 92 PRO A O 1
ATOM 730 N N . LEU A 1 93 ? -3.582 -0.850 20.909 1.00 97.62 93 LEU A N 1
ATOM 731 C CA . LEU A 1 93 ? -4.422 0.050 20.109 1.00 97.62 93 LEU A CA 1
ATOM 732 C C . LEU A 1 93 ? -4.610 -0.371 18.645 1.00 97.62 93 LEU A C 1
ATOM 734 O O . LEU A 1 93 ? -5.470 0.192 17.984 1.00 97.62 93 LEU A O 1
ATOM 738 N N . ILE A 1 94 ? -3.806 -1.297 18.108 1.00 98.44 94 ILE A N 1
ATOM 739 C CA . ILE A 1 94 ? -3.850 -1.613 16.670 1.00 98.44 94 ILE A CA 1
ATOM 740 C C . ILE A 1 94 ? -4.894 -2.694 16.398 1.00 98.44 94 ILE A C 1
ATOM 742 O O . ILE A 1 94 ? -4.853 -3.770 16.994 1.00 98.44 94 ILE A O 1
ATOM 746 N N . ASP A 1 95 ? -5.802 -2.420 15.463 1.00 98.69 95 ASP A N 1
ATOM 747 C CA . ASP A 1 95 ? -6.838 -3.353 15.018 1.00 98.69 95 ASP A CA 1
ATOM 748 C C . ASP A 1 95 ? -6.446 -4.059 13.711 1.00 98.69 95 ASP A C 1
ATOM 750 O O . ASP A 1 95 ? -6.695 -5.255 13.559 1.00 98.69 95 ASP A O 1
ATOM 754 N N . VAL A 1 96 ? -5.832 -3.330 12.767 1.00 98.75 96 VAL A N 1
ATOM 755 C CA . VAL A 1 96 ? -5.536 -3.808 11.403 1.00 98.75 96 VAL A CA 1
ATOM 756 C C . VAL A 1 96 ? -4.105 -3.461 10.996 1.00 98.75 96 VAL A C 1
ATOM 758 O O . VAL A 1 96 ? -3.647 -2.340 11.210 1.00 98.75 96 VAL A O 1
ATOM 761 N N . VAL A 1 97 ? -3.407 -4.387 10.340 1.00 98.75 97 VAL A N 1
ATOM 762 C CA . VAL A 1 97 ? -2.107 -4.108 9.712 1.00 98.75 97 VAL A CA 1
ATOM 763 C C . VAL A 1 97 ? -2.211 -4.292 8.205 1.00 98.75 97 VAL A C 1
ATOM 765 O O . VAL A 1 97 ? -2.796 -5.262 7.724 1.00 98.75 97 VAL A O 1
ATOM 768 N N . GLN A 1 98 ? -1.616 -3.361 7.464 1.00 98.75 98 GLN A N 1
ATOM 769 C CA . GLN A 1 98 ? -1.433 -3.426 6.021 1.00 98.75 98 GLN A CA 1
ATOM 770 C C . GLN A 1 98 ? 0.037 -3.726 5.680 1.00 98.75 98 GLN A C 1
ATOM 772 O O . GLN A 1 98 ? 0.821 -2.793 5.471 1.00 98.75 98 GLN A O 1
ATOM 777 N N . PRO A 1 99 ? 0.442 -5.010 5.650 1.00 98.44 99 PRO A N 1
ATOM 778 C CA . PRO A 1 99 ? 1.786 -5.401 5.243 1.00 98.44 99 PRO A CA 1
ATOM 779 C C . PRO A 1 99 ? 1.937 -5.389 3.718 1.00 98.44 99 PRO A C 1
ATOM 781 O O . PRO A 1 99 ? 0.981 -5.644 2.974 1.00 98.44 99 PRO A O 1
ATOM 784 N N . ILE A 1 100 ? 3.156 -5.153 3.236 1.00 98.06 100 ILE A N 1
ATOM 785 C CA . ILE A 1 100 ? 3.531 -5.546 1.875 1.00 98.06 100 ILE A CA 1
ATOM 786 C C . ILE A 1 100 ? 3.691 -7.064 1.797 1.00 98.06 100 ILE A C 1
ATOM 788 O O . ILE A 1 100 ? 4.372 -7.666 2.622 1.00 98.06 100 ILE A O 1
ATOM 792 N N . VAL A 1 101 ? 3.092 -7.691 0.786 1.00 98.31 101 VAL A N 1
ATOM 793 C CA . VAL A 1 101 ? 3.304 -9.118 0.519 1.00 98.31 101 VAL A CA 1
ATOM 794 C C . VAL A 1 101 ? 3.025 -9.428 -0.948 1.00 98.31 101 VAL A C 1
ATOM 796 O O . VAL A 1 101 ? 2.076 -8.924 -1.548 1.00 98.31 101 VAL A O 1
ATOM 799 N N . ASN A 1 102 ? 3.902 -10.219 -1.556 1.00 98.19 102 ASN A N 1
ATOM 800 C CA . ASN A 1 102 ? 3.778 -10.705 -2.926 1.00 98.19 102 ASN A CA 1
ATOM 801 C C . ASN A 1 102 ? 4.665 -11.939 -3.117 1.00 98.19 102 ASN A C 1
ATOM 803 O O . ASN A 1 102 ? 5.600 -12.155 -2.349 1.00 98.19 102 ASN A O 1
ATOM 807 N N . VAL A 1 103 ? 4.412 -12.708 -4.178 1.00 97.88 103 VAL A N 1
ATOM 808 C CA . VAL A 1 103 ? 5.061 -14.010 -4.424 1.00 97.88 103 VAL A CA 1
ATOM 809 C C . VAL A 1 103 ? 6.588 -13.952 -4.585 1.00 97.88 103 VAL A C 1
ATOM 811 O O . VAL A 1 103 ? 7.258 -14.978 -4.548 1.00 97.88 103 VAL A O 1
ATOM 814 N N . ALA A 1 104 ? 7.162 -12.768 -4.809 1.00 97.00 104 ALA A N 1
ATOM 815 C CA . ALA A 1 104 ? 8.606 -12.587 -4.943 1.00 97.00 104 ALA A CA 1
ATOM 816 C C . ALA A 1 104 ? 9.268 -12.015 -3.679 1.00 97.00 104 ALA A C 1
ATOM 818 O O . ALA A 1 104 ? 10.471 -11.773 -3.701 1.00 97.00 104 ALA A O 1
ATOM 819 N N . GLY A 1 105 ? 8.495 -11.724 -2.626 1.00 97.12 105 GLY A N 1
ATOM 820 C CA . GLY A 1 105 ? 8.975 -10.985 -1.456 1.00 97.12 105 GLY A CA 1
ATOM 821 C C . GLY A 1 105 ? 9.468 -9.570 -1.785 1.00 97.12 105 GLY A C 1
ATOM 822 O O . GLY A 1 105 ? 10.235 -8.981 -1.031 1.00 97.12 105 GLY A O 1
ATOM 823 N N . LEU A 1 106 ? 9.067 -9.015 -2.933 1.00 96.69 106 LEU A N 1
ATOM 824 C CA . LEU A 1 106 ? 9.598 -7.751 -3.428 1.00 96.69 106 LEU A CA 1
ATOM 825 C C . LEU A 1 106 ? 9.164 -6.601 -2.516 1.00 96.69 106 LEU A C 1
ATOM 827 O O . LEU A 1 106 ? 7.965 -6.364 -2.359 1.00 96.69 106 LEU A O 1
ATOM 831 N N . GLY A 1 107 ? 10.141 -5.860 -1.991 1.00 95.94 107 GLY A N 1
ATOM 832 C CA . GLY A 1 107 ? 9.917 -4.730 -1.089 1.00 95.94 107 GLY A CA 1
ATOM 833 C C . GLY A 1 107 ? 9.640 -5.115 0.359 1.00 95.94 107 GLY A C 1
ATOM 834 O O . GLY A 1 107 ? 9.293 -4.232 1.128 1.00 95.94 107 GLY A O 1
ATOM 835 N N . ILE A 1 108 ? 9.751 -6.397 0.724 1.00 97.69 108 ILE A N 1
ATOM 836 C CA . ILE A 1 108 ? 9.786 -6.791 2.133 1.00 97.69 108 ILE A CA 1
ATOM 837 C C . ILE A 1 108 ? 11.132 -6.359 2.711 1.00 97.69 108 ILE A C 1
ATOM 839 O O . ILE A 1 108 ? 12.183 -6.569 2.103 1.00 97.69 108 ILE A O 1
ATOM 843 N N . GLU A 1 109 ? 11.078 -5.758 3.890 1.00 96.50 109 GLU A N 1
ATOM 844 C CA . GLU A 1 109 ? 12.228 -5.239 4.614 1.00 96.50 109 GLU A CA 1
ATOM 845 C C . GLU A 1 109 ? 12.368 -5.938 5.970 1.00 96.50 109 GLU A C 1
ATOM 847 O O . GLU A 1 109 ? 11.391 -6.384 6.577 1.00 96.50 109 GLU A O 1
ATOM 852 N N . GLY A 1 110 ? 13.607 -6.045 6.454 1.00 95.19 110 GLY A N 1
ATOM 853 C CA . GLY A 1 110 ? 13.895 -6.663 7.751 1.00 95.19 110 GLY A CA 1
ATOM 854 C C . GLY A 1 110 ? 13.579 -8.161 7.841 1.00 95.19 110 GLY A C 1
ATOM 855 O O . GLY A 1 110 ? 13.485 -8.668 8.952 1.00 95.19 110 GLY A O 1
ATOM 856 N N . GLY A 1 111 ? 13.411 -8.856 6.708 1.00 96.56 111 GLY A N 1
ATOM 857 C CA . GLY A 1 111 ? 13.198 -10.304 6.665 1.00 96.56 111 GLY A CA 1
ATOM 858 C C . GLY A 1 111 ? 12.851 -10.846 5.274 1.00 96.56 111 GLY A C 1
ATOM 859 O O . GLY A 1 111 ? 12.923 -10.125 4.275 1.00 96.56 111 GLY A O 1
ATOM 860 N N . THR A 1 112 ? 12.491 -12.127 5.208 1.00 98.00 112 THR A N 1
ATOM 861 C CA . THR A 1 112 ? 12.077 -12.832 3.985 1.00 98.00 112 THR A CA 1
ATOM 862 C C . THR A 1 112 ? 10.553 -12.869 3.812 1.00 98.00 112 THR A C 1
ATOM 864 O O . THR A 1 112 ? 9.784 -12.446 4.679 1.00 98.00 112 THR A O 1
ATOM 867 N N . LEU A 1 113 ? 10.089 -13.402 2.674 1.00 98.44 113 LEU A N 1
ATOM 868 C CA . LEU A 1 113 ? 8.664 -13.657 2.447 1.00 98.44 113 LEU A CA 1
ATOM 869 C C . LEU A 1 113 ? 8.094 -14.635 3.482 1.00 98.44 113 LEU A C 1
ATOM 871 O O . LEU A 1 113 ? 7.001 -14.414 3.997 1.00 98.44 113 LEU A O 1
ATOM 875 N N . GLU A 1 114 ? 8.832 -15.695 3.796 1.00 98.44 114 GLU A N 1
ATOM 876 C CA . GLU A 1 114 ? 8.439 -16.705 4.776 1.00 98.44 114 GLU A CA 1
ATOM 877 C C . GLU A 1 114 ? 8.271 -16.089 6.170 1.00 98.44 114 GLU A C 1
ATOM 879 O O . GLU A 1 114 ? 7.283 -16.365 6.851 1.00 98.44 114 GLU A O 1
ATOM 884 N N . GLU A 1 115 ? 9.189 -15.207 6.570 1.00 98.62 115 GLU A N 1
ATOM 885 C CA . GLU A 1 115 ? 9.121 -14.498 7.851 1.00 98.62 115 GLU A CA 1
ATOM 886 C C . GLU A 1 115 ? 7.947 -13.510 7.892 1.00 98.62 115 GLU A C 1
ATOM 888 O O . GLU A 1 115 ? 7.211 -13.472 8.879 1.00 98.62 115 GLU A O 1
ATOM 893 N N . MET A 1 116 ? 7.694 -12.776 6.801 1.00 98.69 116 MET A N 1
ATOM 894 C CA . MET A 1 116 ? 6.519 -11.906 6.684 1.00 98.69 116 MET A CA 1
ATOM 895 C C . MET A 1 116 ? 5.210 -12.701 6.812 1.00 98.69 116 MET A C 1
ATOM 897 O O . MET A 1 116 ? 4.328 -12.321 7.584 1.00 98.69 116 MET A O 1
ATOM 901 N N . LEU A 1 117 ? 5.086 -13.837 6.116 1.00 98.62 117 LEU A N 1
ATOM 902 C CA . LEU A 1 117 ? 3.911 -14.713 6.209 1.00 98.62 117 LEU A CA 1
ATOM 903 C C . LEU A 1 117 ? 3.739 -15.291 7.622 1.00 98.62 117 LEU A C 1
ATOM 905 O O . LEU A 1 117 ? 2.618 -15.352 8.136 1.00 98.62 117 LEU A O 1
ATOM 909 N N . ALA A 1 118 ? 4.836 -15.671 8.282 1.00 98.50 118 ALA A N 1
ATOM 910 C CA . ALA A 1 118 ? 4.806 -16.131 9.666 1.00 98.50 118 ALA A CA 1
ATOM 911 C C . ALA A 1 118 ? 4.330 -15.022 10.622 1.00 98.50 118 ALA A C 1
ATOM 913 O O . ALA A 1 118 ? 3.446 -15.265 11.452 1.00 98.50 118 ALA A O 1
ATOM 914 N N . ALA A 1 119 ? 4.843 -13.796 10.469 1.00 98.50 119 ALA A N 1
ATOM 915 C CA . ALA A 1 119 ? 4.424 -12.637 11.252 1.00 98.50 119 ALA A CA 1
ATOM 916 C C . ALA A 1 119 ? 2.937 -12.307 11.032 1.00 98.50 119 ALA A C 1
ATOM 918 O O . ALA A 1 119 ? 2.205 -12.087 11.999 1.00 98.50 119 ALA A O 1
ATOM 919 N N . MET A 1 120 ? 2.457 -12.357 9.785 1.00 98.69 120 MET A N 1
ATOM 920 C CA . MET A 1 120 ? 1.040 -12.178 9.441 1.00 98.69 120 MET A CA 1
ATOM 921 C C . MET A 1 120 ? 0.147 -13.260 10.068 1.00 98.69 120 MET A C 1
ATOM 923 O O . MET A 1 120 ? -0.919 -12.956 10.603 1.00 98.69 120 MET A O 1
ATOM 927 N N . SER A 1 121 ? 0.593 -14.518 10.083 1.00 98.31 121 SER A N 1
ATOM 928 C CA . SER A 1 121 ? -0.133 -15.614 10.737 1.00 98.31 121 SER A CA 1
ATOM 929 C C . SER A 1 121 ? -0.225 -15.427 12.258 1.00 98.31 121 SER A C 1
ATOM 931 O O . SER A 1 121 ? -1.279 -15.647 12.863 1.00 98.31 121 SER A O 1
ATOM 933 N N . VAL A 1 122 ? 0.857 -14.980 12.907 1.00 98.31 122 VAL A N 1
ATOM 934 C CA . VAL A 1 122 ? 0.843 -14.614 14.337 1.00 98.31 122 VAL A CA 1
ATOM 935 C C . VAL A 1 122 ? -0.109 -13.446 14.591 1.00 98.31 122 VAL A C 1
ATOM 937 O O . VAL A 1 122 ? -0.921 -13.508 15.514 1.00 98.31 122 VAL A O 1
ATOM 940 N N . LEU A 1 123 ? -0.051 -12.412 13.751 1.00 98.19 123 LEU A N 1
ATOM 941 C CA . LEU A 1 123 ? -0.920 -11.243 13.817 1.00 98.19 123 LEU A CA 1
ATOM 942 C C . LEU A 1 123 ? -2.407 -11.633 13.729 1.00 98.19 123 LEU A C 1
ATOM 944 O O . LEU A 1 123 ? -3.202 -11.210 14.572 1.00 98.19 123 LEU A O 1
ATOM 948 N N . ARG A 1 124 ? -2.772 -12.503 12.777 1.00 98.12 124 ARG A N 1
ATOM 949 C CA . ARG A 1 124 ? -4.152 -12.983 12.614 1.00 98.12 124 ARG A CA 1
ATOM 950 C C . ARG A 1 124 ? -4.625 -13.815 13.804 1.00 98.12 124 ARG A C 1
ATOM 952 O O . ARG A 1 124 ? -5.757 -13.634 14.259 1.00 98.12 124 ARG A O 1
ATOM 959 N N . ARG A 1 125 ? -3.763 -14.691 14.341 1.00 97.94 125 ARG A N 1
ATOM 960 C CA . ARG A 1 125 ? -4.039 -15.476 15.562 1.00 97.94 125 ARG A CA 1
ATOM 961 C C . ARG A 1 125 ? -4.214 -14.601 16.803 1.00 97.94 125 ARG A C 1
ATOM 963 O O . ARG A 1 125 ? -4.964 -14.975 17.696 1.00 97.94 125 ARG A O 1
ATOM 970 N N . ALA A 1 126 ? -3.581 -13.430 16.838 1.00 97.69 126 ALA A N 1
ATOM 971 C CA . ALA A 1 126 ? -3.790 -12.421 17.875 1.00 97.69 126 ALA A CA 1
ATOM 972 C C . ALA A 1 126 ? -5.094 -11.611 17.693 1.00 97.69 126 ALA A C 1
ATOM 974 O O . ALA A 1 126 ? -5.320 -10.642 18.415 1.00 97.69 126 ALA A O 1
ATOM 975 N N . GLY A 1 127 ? -5.952 -11.986 16.735 1.00 97.44 127 GLY A N 1
ATOM 976 C CA . GLY A 1 127 ? -7.249 -11.352 16.499 1.00 97.44 127 GLY A CA 1
ATOM 977 C C . GLY A 1 127 ? -7.175 -10.026 15.742 1.00 97.44 127 GLY A C 1
ATOM 978 O O . GLY A 1 127 ? -8.151 -9.281 15.749 1.00 97.44 127 GLY A O 1
ATOM 979 N N . ARG A 1 128 ? -6.039 -9.713 15.107 1.00 98.25 128 ARG A N 1
ATOM 980 C CA . ARG A 1 128 ? -5.868 -8.493 14.306 1.00 98.25 128 ARG A CA 1
ATOM 981 C C . ARG A 1 128 ? -6.209 -8.759 12.843 1.00 98.25 128 ARG A C 1
ATOM 983 O O . ARG A 1 128 ? -5.961 -9.857 12.345 1.00 98.25 128 ARG A O 1
ATOM 990 N N . GLY A 1 129 ? -6.747 -7.748 12.168 1.00 98.44 129 GLY A N 1
ATOM 991 C CA . GLY A 1 129 ? -7.034 -7.809 10.738 1.00 98.44 129 GLY A CA 1
ATOM 992 C C . GLY A 1 129 ? -5.766 -7.688 9.892 1.00 98.44 129 GLY A C 1
ATOM 993 O O . GLY A 1 129 ? -4.858 -6.920 10.227 1.00 98.44 129 GLY A O 1
ATOM 994 N N . VAL A 1 130 ? -5.719 -8.407 8.773 1.00 98.62 130 VAL A N 1
ATOM 995 C CA . VAL A 1 130 ? -4.609 -8.377 7.814 1.00 98.62 130 VAL A CA 1
ATOM 996 C C . VAL A 1 130 ? -5.114 -7.895 6.455 1.00 98.62 130 VAL A C 1
ATOM 998 O O . VAL A 1 130 ? -5.793 -8.611 5.719 1.00 98.62 130 VAL A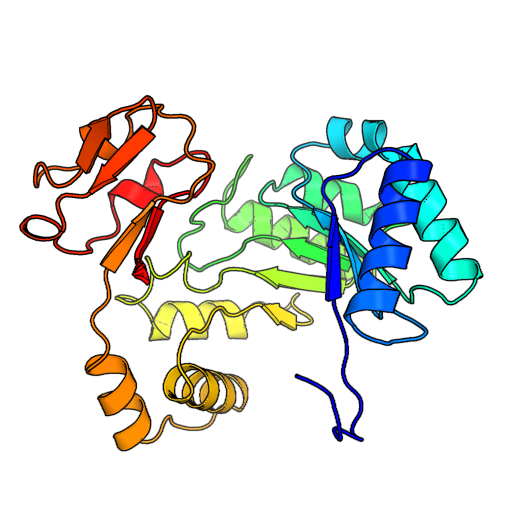 O 1
ATOM 1001 N N . TYR A 1 131 ? -4.763 -6.655 6.116 1.00 98.19 131 TYR A N 1
ATOM 1002 C CA . TYR A 1 131 ? -5.154 -5.977 4.880 1.00 98.19 131 TYR A CA 1
ATOM 1003 C C . TYR A 1 131 ? -3.932 -5.769 3.972 1.00 98.19 131 TYR A C 1
ATOM 1005 O O . TYR A 1 131 ? -3.366 -4.680 3.908 1.00 98.19 131 TYR A O 1
ATOM 1013 N N . ALA A 1 132 ? -3.496 -6.819 3.278 1.00 97.94 132 ALA A N 1
ATOM 1014 C CA . ALA A 1 132 ? -2.259 -6.819 2.496 1.00 97.94 132 ALA A CA 1
ATOM 1015 C C . ALA A 1 132 ? -2.241 -5.799 1.349 1.00 97.94 132 ALA A C 1
ATOM 1017 O O . ALA A 1 132 ? -3.280 -5.411 0.820 1.00 97.94 132 ALA A O 1
ATOM 1018 N N . MET A 1 133 ? -1.047 -5.401 0.906 1.00 97.75 133 MET A N 1
ATOM 1019 C CA . MET A 1 133 ? -0.874 -4.521 -0.252 1.00 97.75 133 MET A CA 1
ATOM 1020 C C . MET A 1 133 ? 0.213 -4.982 -1.223 1.00 97.75 133 MET A C 1
ATOM 1022 O O . MET A 1 133 ? 1.127 -5.729 -0.879 1.00 97.75 133 MET A O 1
ATOM 1026 N N . LYS A 1 134 ? 0.133 -4.428 -2.442 1.00 96.81 134 LYS A N 1
ATOM 1027 C CA . LYS A 1 134 ? 1.095 -4.604 -3.545 1.00 96.81 134 LYS A CA 1
ATOM 1028 C C . LYS A 1 134 ? 1.301 -6.071 -3.971 1.00 96.81 134 LYS A C 1
ATOM 1030 O O . LYS A 1 134 ? 2.446 -6.448 -4.235 1.00 96.81 134 LYS A O 1
ATOM 1035 N N . PRO A 1 135 ? 0.232 -6.865 -4.176 1.00 97.62 135 PRO A N 1
ATOM 1036 C CA . PRO A 1 135 ? 0.382 -8.256 -4.617 1.00 97.62 135 PRO A CA 1
ATOM 1037 C C . PRO A 1 135 ? 1.111 -8.386 -5.962 1.00 97.62 135 PRO A C 1
ATOM 1039 O O . PRO A 1 135 ? 1.809 -9.363 -6.200 1.00 97.62 135 PRO A O 1
ATOM 1042 N N . LEU A 1 136 ? 1.022 -7.361 -6.819 1.00 97.00 136 LEU A N 1
ATOM 1043 C CA . LEU A 1 136 ? 1.696 -7.306 -8.121 1.00 97.00 136 LEU A CA 1
ATOM 1044 C C . LEU A 1 136 ? 3.074 -6.615 -8.082 1.00 97.00 136 LEU A C 1
ATOM 1046 O O . LEU A 1 136 ? 3.635 -6.291 -9.131 1.00 97.00 136 LEU A O 1
ATOM 1050 N N . GLY A 1 137 ? 3.619 -6.322 -6.895 1.00 96.31 137 GLY A N 1
ATOM 1051 C CA . GLY A 1 137 ? 4.969 -5.768 -6.747 1.00 96.31 137 GLY A CA 1
ATOM 1052 C C . GLY A 1 137 ? 5.163 -4.412 -7.439 1.00 96.31 137 GLY A C 1
ATOM 1053 O O . GLY A 1 137 ? 6.198 -4.175 -8.056 1.00 96.31 137 GLY A O 1
ATOM 1054 N N . GLY A 1 138 ? 4.151 -3.536 -7.421 1.00 94.56 138 GLY A N 1
ATOM 1055 C CA . GLY A 1 138 ? 4.196 -2.267 -8.164 1.00 94.56 138 GLY A CA 1
ATOM 1056 C C . GLY A 1 138 ? 4.227 -2.456 -9.687 1.00 94.56 138 GLY A C 1
ATOM 1057 O O . GLY A 1 138 ? 4.788 -1.626 -10.395 1.00 94.56 138 GLY A O 1
ATOM 1058 N N . GLY A 1 139 ? 3.682 -3.574 -10.171 1.00 94.88 139 GLY A N 1
ATOM 1059 C CA . GLY A 1 139 ? 3.659 -3.968 -11.578 1.00 94.88 139 GLY A CA 1
ATOM 1060 C C . GLY A 1 139 ? 4.909 -4.722 -12.049 1.00 94.88 139 GLY A C 1
ATOM 1061 O O . GLY A 1 139 ? 4.926 -5.273 -13.147 1.00 94.88 139 GLY A O 1
ATOM 1062 N N . ASN A 1 140 ? 5.935 -4.859 -11.204 1.00 96.06 140 ASN A N 1
ATOM 1063 C CA . ASN A 1 140 ? 7.120 -5.660 -11.535 1.00 96.06 140 ASN A CA 1
ATOM 1064 C C . ASN A 1 140 ? 6.817 -7.168 -11.657 1.00 96.06 140 ASN A C 1
ATOM 1066 O O . ASN A 1 140 ? 7.640 -7.916 -12.180 1.00 96.06 140 ASN A O 1
ATOM 1070 N N . LEU A 1 141 ? 5.641 -7.620 -11.205 1.00 95.50 141 LEU A N 1
ATOM 1071 C CA . LEU A 1 141 ? 5.200 -9.014 -11.303 1.00 95.50 141 LEU A CA 1
ATOM 1072 C C . LEU A 1 141 ? 4.203 -9.272 -12.439 1.00 95.50 141 LEU A C 1
ATOM 1074 O O . LEU A 1 141 ? 3.679 -10.375 -12.532 1.00 95.50 141 LEU A O 1
ATOM 1078 N N . LEU A 1 142 ? 3.973 -8.316 -13.348 1.00 91.94 142 LEU A N 1
ATOM 1079 C CA . LEU A 1 142 ? 3.040 -8.505 -14.473 1.00 91.94 142 LEU A CA 1
ATOM 1080 C C . LEU A 1 142 ? 3.431 -9.668 -15.405 1.00 91.94 142 LEU A C 1
ATOM 1082 O O . LEU A 1 142 ? 2.566 -10.284 -16.011 1.00 91.94 142 LEU A O 1
ATOM 1086 N N . ARG A 1 143 ? 4.718 -10.034 -15.493 1.00 90.44 143 ARG A N 1
ATOM 1087 C CA . ARG A 1 143 ? 5.168 -11.221 -16.256 1.00 90.44 143 ARG A CA 1
ATOM 1088 C C . ARG A 1 143 ? 4.881 -12.553 -15.553 1.00 90.44 143 ARG A C 1
ATOM 1090 O O . ARG A 1 143 ? 5.053 -13.605 -16.154 1.00 90.44 143 ARG A O 1
ATOM 1097 N N . ARG A 1 144 ? 4.504 -12.498 -14.276 1.00 92.94 144 ARG A N 1
ATOM 1098 C CA . ARG A 1 144 ? 4.129 -13.623 -13.409 1.00 92.94 144 ARG A CA 1
ATOM 1099 C C . ARG A 1 144 ? 2.714 -13.384 -12.865 1.00 92.94 144 ARG A C 1
ATOM 1101 O O . ARG A 1 144 ? 2.459 -13.667 -11.701 1.00 92.94 144 ARG A O 1
ATOM 1108 N N . PHE A 1 145 ? 1.840 -12.782 -13.678 1.00 92.56 145 PHE A N 1
ATOM 1109 C CA . PHE A 1 145 ? 0.540 -12.266 -13.245 1.00 92.56 145 PHE A CA 1
ATOM 1110 C C . PHE A 1 145 ? -0.321 -13.341 -12.580 1.00 92.56 145 PHE A C 1
ATOM 1112 O O . PHE A 1 145 ? -0.719 -13.153 -11.433 1.00 92.56 145 PHE A O 1
ATOM 1119 N N . ASP A 1 146 ? -0.513 -14.479 -13.250 1.00 93.62 146 ASP A N 1
ATOM 1120 C CA . ASP A 1 146 ? -1.316 -15.592 -12.727 1.00 93.62 146 ASP A CA 1
ATOM 1121 C C . ASP A 1 146 ? -0.720 -16.121 -11.422 1.00 93.62 146 ASP A C 1
ATOM 1123 O O . ASP A 1 146 ? -1.394 -16.175 -10.404 1.00 93.62 146 ASP A O 1
ATOM 1127 N N . GLN A 1 147 ? 0.596 -16.349 -11.391 1.00 96.94 147 GLN A N 1
ATOM 1128 C CA . GLN A 1 147 ? 1.284 -16.796 -10.181 1.00 96.94 147 GLN A CA 1
ATOM 1129 C C . GLN A 1 147 ? 1.170 -15.799 -9.013 1.00 96.94 147 GLN A C 1
ATOM 1131 O O . GLN A 1 147 ? 1.133 -16.209 -7.854 1.00 96.94 147 GLN A O 1
ATOM 1136 N N . ALA A 1 148 ? 1.160 -14.491 -9.285 1.00 97.19 148 ALA A N 1
ATOM 1137 C CA . ALA A 1 148 ? 1.005 -13.472 -8.251 1.00 97.19 148 ALA A CA 1
ATOM 1138 C C . ALA A 1 148 ? -0.413 -13.481 -7.658 1.00 97.19 148 ALA A C 1
ATOM 1140 O O . ALA A 1 148 ? -0.557 -13.323 -6.443 1.00 97.19 148 ALA A O 1
ATOM 1141 N N . TRP A 1 149 ? -1.432 -13.694 -8.496 1.00 97.06 149 TRP A N 1
ATOM 1142 C CA . TRP A 1 149 ? -2.821 -13.846 -8.067 1.00 97.06 149 TRP A CA 1
ATOM 1143 C C . TRP A 1 149 ? -3.068 -15.159 -7.334 1.00 97.06 149 TRP A C 1
ATOM 1145 O O . TRP A 1 149 ? -3.598 -15.130 -6.225 1.00 97.06 149 TRP A O 1
ATOM 1155 N N . ASP A 1 150 ? -2.609 -16.276 -7.895 1.00 97.06 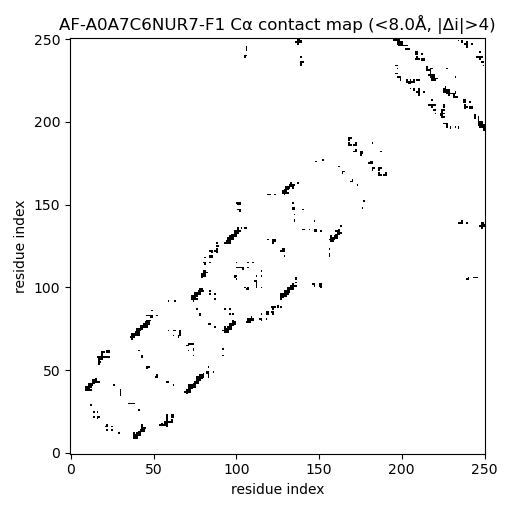150 ASP A N 1
ATOM 1156 C CA . ASP A 1 150 ? -2.691 -17.594 -7.267 1.00 97.06 150 ASP A CA 1
ATOM 1157 C C . ASP A 1 150 ? -2.051 -17.564 -5.881 1.00 97.06 150 ASP A C 1
ATOM 1159 O O . ASP A 1 150 ? -2.640 -18.028 -4.911 1.00 97.06 150 ASP A O 1
ATOM 1163 N N . PHE A 1 151 ? -0.869 -16.958 -5.755 1.00 98.31 151 PHE A N 1
ATOM 1164 C CA . PHE A 1 151 ? -0.217 -16.809 -4.462 1.00 98.31 151 PHE A CA 1
ATOM 1165 C C . PHE A 1 151 ? -1.068 -15.999 -3.480 1.00 98.31 151 PHE A C 1
ATOM 1167 O O . PHE A 1 151 ? -1.357 -16.492 -2.396 1.00 98.31 151 PHE A O 1
ATOM 1174 N N . ILE A 1 152 ? -1.460 -14.765 -3.830 1.00 97.94 152 ILE A N 1
ATOM 1175 C CA . ILE A 1 152 ? -2.089 -13.863 -2.853 1.00 97.94 152 ILE A CA 1
ATOM 1176 C C . ILE A 1 152 ? -3.480 -14.344 -2.425 1.00 97.94 152 ILE A C 1
ATOM 1178 O O . ILE A 1 152 ? -3.839 -14.183 -1.262 1.00 97.94 152 ILE A O 1
ATOM 1182 N N . LEU A 1 153 ? -4.247 -14.956 -3.333 1.00 97.00 153 LEU A N 1
ATOM 1183 C CA . LEU A 1 153 ? -5.580 -15.482 -3.028 1.00 97.00 153 LEU A CA 1
ATOM 1184 C C . LEU A 1 153 ? -5.532 -16.730 -2.135 1.00 97.00 153 LEU A C 1
ATOM 1186 O O . LEU A 1 153 ? -6.511 -17.010 -1.453 1.00 97.00 153 LEU A O 1
ATOM 1190 N N . ASN A 1 154 ? -4.400 -17.442 -2.103 1.00 97.12 154 ASN A N 1
ATOM 1191 C CA . ASN A 1 154 ? -4.182 -18.618 -1.255 1.00 97.12 154 ASN A CA 1
ATOM 1192 C C . ASN A 1 154 ? -3.389 -18.303 0.032 1.00 97.12 154 ASN A C 1
ATOM 1194 O O . ASN A 1 154 ? -2.884 -19.213 0.687 1.00 97.12 154 ASN A O 1
ATOM 1198 N N . VAL A 1 155 ? -3.243 -17.028 0.417 1.00 97.75 155 VAL A N 1
ATOM 1199 C CA . VAL A 1 155 ? -2.681 -16.679 1.732 1.00 97.75 155 VAL A CA 1
ATOM 1200 C C . VAL A 1 155 ? -3.789 -16.722 2.789 1.00 97.75 155 VAL A C 1
ATOM 1202 O O . VAL A 1 155 ? -4.563 -15.778 2.934 1.00 97.75 155 VAL A O 1
ATOM 1205 N N . ASP A 1 156 ? -3.801 -17.786 3.591 1.00 94.56 156 ASP A N 1
ATOM 1206 C CA . ASP A 1 156 ? -4.870 -18.111 4.557 1.00 94.56 156 ASP A CA 1
ATOM 1207 C C . ASP A 1 156 ? -5.132 -17.062 5.651 1.00 94.56 156 ASP A C 1
ATOM 1209 O O . ASP A 1 156 ? -6.163 -17.091 6.320 1.00 94.56 156 ASP A O 1
ATOM 1213 N N . CYS A 1 157 ? -4.184 -16.156 5.896 1.00 96.00 157 CYS A N 1
ATOM 1214 C CA . CYS A 1 157 ? -4.276 -15.175 6.978 1.00 96.00 157 CYS A CA 1
ATOM 1215 C C . CYS A 1 157 ? -4.742 -13.783 6.531 1.00 96.00 157 CYS A C 1
ATOM 1217 O O . CYS A 1 157 ? -4.711 -12.870 7.353 1.00 96.00 157 CYS A O 1
ATOM 1219 N N . LEU A 1 158 ? -5.155 -13.607 5.270 1.00 97.00 158 LEU A N 1
ATOM 1220 C CA . LEU A 1 158 ? -5.628 -12.325 4.740 1.00 97.00 158 LEU A CA 1
ATOM 1221 C C . LEU A 1 158 ? -7.128 -12.119 4.952 1.00 97.00 158 LEU A C 1
ATOM 1223 O O . LEU A 1 158 ? -7.931 -13.001 4.669 1.00 97.00 158 LEU A O 1
ATOM 1227 N N . ASP A 1 159 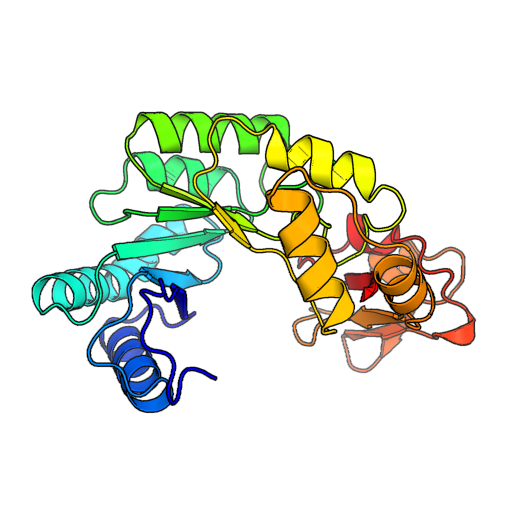? -7.505 -10.904 5.354 1.00 97.38 159 ASP A N 1
ATOM 1228 C CA . ASP A 1 159 ? -8.903 -10.460 5.381 1.00 97.38 159 ASP A CA 1
ATOM 1229 C C . ASP A 1 159 ? -9.243 -9.577 4.161 1.00 97.38 159 ASP A C 1
ATOM 1231 O O . ASP A 1 159 ? -10.395 -9.513 3.738 1.00 97.38 159 ASP A O 1
ATOM 1235 N N . ALA A 1 160 ? -8.253 -8.884 3.580 1.00 97.06 160 ALA A N 1
ATOM 1236 C CA . ALA A 1 160 ? -8.422 -8.065 2.376 1.00 97.06 160 ALA A CA 1
ATOM 1237 C C . ALA A 1 160 ? -7.094 -7.831 1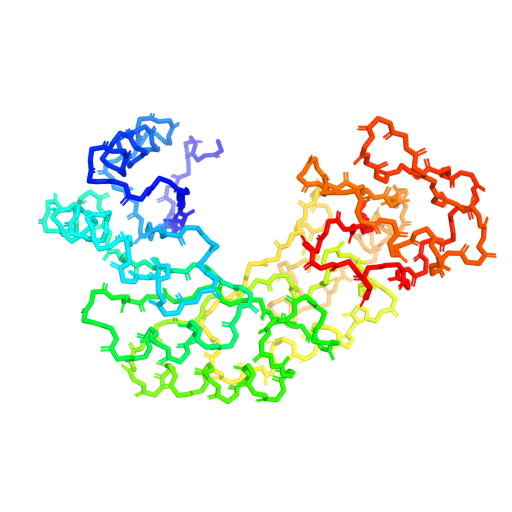.634 1.00 97.06 160 ALA A C 1
ATOM 1239 O O . ALA A 1 160 ? -6.012 -7.934 2.215 1.00 97.06 160 ALA A O 1
ATOM 1240 N N . ILE A 1 161 ? -7.177 -7.435 0.356 1.00 97.12 161 ILE A N 1
ATOM 1241 C CA . ILE A 1 161 ? -6.016 -7.131 -0.495 1.00 97.12 161 ILE A CA 1
ATOM 1242 C C . ILE A 1 161 ? -6.208 -5.773 -1.186 1.00 97.12 161 ILE A C 1
ATOM 1244 O O . ILE A 1 161 ? -7.189 -5.545 -1.891 1.00 97.12 161 ILE A O 1
ATOM 1248 N N . ALA A 1 162 ? -5.237 -4.875 -1.035 1.00 96.75 162 ALA A N 1
ATOM 1249 C CA . ALA A 1 162 ? -5.137 -3.624 -1.774 1.00 96.75 162 ALA A CA 1
ATOM 1250 C C . ALA A 1 162 ? -4.406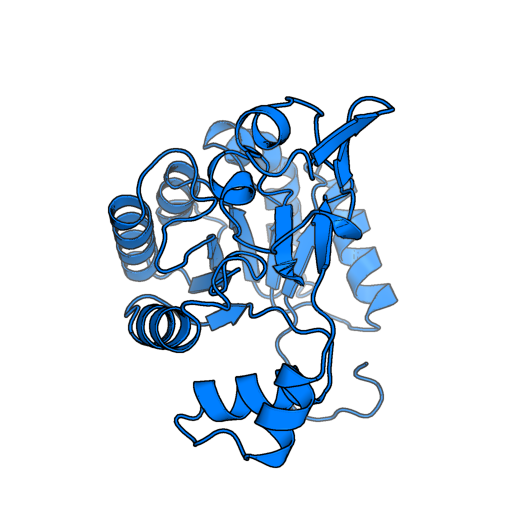 -3.856 -3.104 1.00 96.75 162 ALA A C 1
ATOM 1252 O O . ALA A 1 162 ? -3.171 -3.944 -3.155 1.00 96.75 162 ALA A O 1
ATOM 1253 N N . VAL A 1 163 ? -5.171 -3.922 -4.193 1.00 95.44 163 VAL A N 1
ATOM 1254 C CA . VAL A 1 163 ? -4.647 -4.079 -5.557 1.00 95.44 163 VAL A CA 1
ATOM 1255 C C . VAL A 1 163 ? -4.645 -2.726 -6.264 1.00 95.44 163 VAL A C 1
ATOM 1257 O O . VAL A 1 163 ? -5.619 -1.984 -6.200 1.00 95.44 163 VAL A O 1
ATOM 1260 N N . GLY A 1 164 ? -3.539 -2.376 -6.920 1.00 92.56 164 GLY A N 1
ATOM 1261 C CA . GLY A 1 164 ? -3.440 -1.149 -7.713 1.00 92.56 164 GLY A CA 1
ATOM 1262 C C . GLY A 1 164 ? -4.031 -1.329 -9.111 1.00 92.56 164 GLY A C 1
ATOM 1263 O O . GLY A 1 164 ? -3.884 -2.390 -9.709 1.00 92.56 164 GLY A O 1
ATOM 1264 N N . MET A 1 165 ? -4.668 -0.284 -9.634 1.00 94.00 165 MET A N 1
ATOM 1265 C CA . MET A 1 165 ? -5.233 -0.235 -10.985 1.00 94.00 165 MET A CA 1
ATOM 1266 C C . MET A 1 165 ? -5.302 1.217 -11.471 1.00 94.00 165 MET A C 1
ATOM 1268 O O . MET A 1 165 ? -5.417 2.141 -10.664 1.00 94.00 165 MET A O 1
ATOM 1272 N N . LYS A 1 166 ? -5.211 1.418 -12.783 1.00 92.69 166 LYS A N 1
ATOM 1273 C CA . LYS A 1 166 ? -5.235 2.711 -13.477 1.00 92.69 166 LYS A CA 1
ATOM 1274 C C . LYS A 1 166 ? -6.380 2.819 -14.475 1.00 92.69 166 LYS A C 1
ATOM 1276 O O . LYS A 1 166 ? -6.827 3.931 -14.742 1.00 92.69 166 LYS A O 1
ATOM 1281 N N . THR A 1 167 ? -6.841 1.699 -15.036 1.00 94.56 167 THR A N 1
ATOM 1282 C CA . THR A 1 167 ? -7.870 1.705 -16.087 1.00 94.56 167 THR A CA 1
ATOM 1283 C C . THR A 1 167 ? -9.142 0.973 -15.654 1.00 94.56 167 THR A C 1
ATOM 1285 O O . THR A 1 167 ? -9.087 0.060 -14.827 1.00 94.56 167 THR A O 1
ATOM 1288 N N . PRO A 1 168 ? -10.312 1.311 -16.230 1.00 96.19 168 PRO A N 1
ATOM 1289 C CA . PRO A 1 168 ? -11.542 0.557 -15.989 1.00 96.19 168 PRO A CA 1
ATOM 1290 C C . PRO A 1 168 ? -11.438 -0.927 -16.367 1.00 96.19 168 PRO A C 1
ATOM 1292 O O . PRO A 1 168 ? -12.106 -1.755 -15.753 1.00 96.19 168 PRO A O 1
ATOM 1295 N N . ALA A 1 169 ? -10.615 -1.277 -17.361 1.00 96.69 169 ALA A N 1
ATOM 1296 C CA . ALA A 1 169 ? -10.377 -2.670 -17.734 1.00 96.69 169 ALA A CA 1
ATOM 1297 C C . ALA A 1 169 ? -9.650 -3.426 -16.610 1.00 96.69 169 ALA A C 1
ATOM 1299 O O . ALA A 1 169 ? -10.084 -4.508 -16.229 1.00 96.69 169 ALA A O 1
ATOM 1300 N N . GLU A 1 170 ? -8.626 -2.818 -16.002 1.00 96.00 170 GLU A N 1
ATOM 1301 C CA . GLU A 1 170 ? -7.933 -3.390 -14.839 1.00 96.00 170 GLU A CA 1
ATOM 1302 C C . GLU A 1 170 ? -8.872 -3.544 -13.632 1.00 96.00 170 GLU A C 1
ATOM 1304 O O . GLU A 1 170 ? -8.832 -4.570 -12.960 1.00 96.00 170 GLU A O 1
ATOM 1309 N N . VAL A 1 171 ? -9.776 -2.581 -13.389 1.00 96.56 171 VAL A N 1
ATOM 1310 C CA . VAL A 1 171 ? -10.815 -2.709 -12.346 1.00 96.56 171 VAL A CA 1
ATOM 1311 C C . VAL A 1 171 ? -11.687 -3.941 -12.606 1.00 96.56 171 VAL A C 1
ATOM 1313 O O . VAL A 1 171 ? -11.859 -4.774 -11.719 1.00 96.56 171 VAL A O 1
ATOM 1316 N N . LYS A 1 172 ? -12.220 -4.079 -13.828 1.00 97.38 172 LYS A N 1
ATOM 1317 C CA . LYS A 1 172 ? -13.075 -5.212 -14.213 1.00 97.38 172 LYS A CA 1
ATOM 1318 C C . LYS A 1 172 ? -12.339 -6.544 -14.078 1.00 97.38 172 LYS A C 1
ATOM 1320 O O . LYS A 1 172 ? -12.912 -7.483 -13.537 1.00 97.38 172 LYS A O 1
ATOM 1325 N N . ALA A 1 173 ? -11.091 -6.619 -14.538 1.00 96.56 173 ALA A N 1
ATOM 1326 C CA . ALA A 1 173 ? -10.281 -7.827 -14.419 1.00 96.56 173 ALA A CA 1
ATOM 1327 C C . ALA A 1 173 ? -10.049 -8.204 -12.954 1.00 96.56 173 ALA A C 1
ATOM 1329 O O . ALA A 1 173 ? -10.322 -9.340 -12.580 1.00 96.56 173 ALA A O 1
ATOM 1330 N N . ASN A 1 174 ? -9.646 -7.249 -12.109 1.00 96.81 174 ASN A N 1
ATOM 1331 C CA . ASN A 1 174 ? -9.432 -7.497 -10.684 1.00 96.81 174 ASN A CA 1
ATOM 1332 C C . ASN A 1 174 ? -10.698 -8.046 -10.011 1.00 96.81 174 ASN A C 1
ATOM 1334 O O . ASN A 1 174 ? -10.602 -9.013 -9.265 1.00 96.81 174 ASN A O 1
ATOM 1338 N N . VAL A 1 175 ? -11.877 -7.478 -10.306 1.00 96.19 175 VAL A N 1
ATOM 1339 C CA . VAL A 1 175 ? -13.165 -7.952 -9.759 1.00 96.19 175 VAL A CA 1
ATOM 1340 C C . VAL A 1 175 ? -13.477 -9.388 -10.192 1.00 96.19 175 VAL A C 1
ATOM 1342 O O . VAL A 1 175 ? -13.904 -10.186 -9.360 1.00 96.19 175 VAL A O 1
ATOM 1345 N N . ARG A 1 176 ? -13.246 -9.742 -11.464 1.00 97.06 176 ARG A N 1
ATOM 1346 C CA . ARG A 1 176 ? -13.455 -11.117 -11.956 1.00 97.06 176 ARG A CA 1
ATOM 1347 C C . ARG A 1 176 ? -12.510 -12.103 -11.274 1.00 97.06 176 ARG A C 1
ATOM 1349 O O . ARG A 1 176 ? -12.974 -13.102 -10.737 1.00 97.06 176 ARG A O 1
ATOM 1356 N N . ILE A 1 177 ? -11.220 -11.766 -11.204 1.00 96.19 177 ILE A N 1
ATOM 1357 C CA . ILE A 1 177 ? -10.192 -12.624 -10.600 1.00 96.19 177 ILE A CA 1
ATOM 1358 C C . ILE A 1 177 ? -10.517 -12.921 -9.132 1.00 96.19 177 ILE A C 1
ATOM 1360 O O . ILE A 1 177 ? -10.548 -14.086 -8.744 1.00 96.19 177 ILE A O 1
ATOM 1364 N N . VAL A 1 178 ? -10.830 -11.901 -8.321 1.00 95.19 178 VAL A N 1
ATOM 1365 C CA . VAL A 1 178 ? -11.172 -12.122 -6.899 1.00 95.19 178 VAL A CA 1
ATOM 1366 C C . VAL A 1 178 ? -12.493 -12.869 -6.708 1.00 95.19 178 VAL A C 1
ATOM 1368 O O . VAL A 1 178 ? -12.695 -13.477 -5.663 1.00 95.19 178 VAL A O 1
ATOM 1371 N N . SER A 1 179 ? -13.379 -12.841 -7.706 1.00 95.56 179 SER A N 1
ATOM 1372 C CA . SER A 1 179 ? -14.642 -13.586 -7.692 1.00 95.56 179 SER A CA 1
ATOM 1373 C C . SER A 1 179 ? -14.485 -15.031 -8.189 1.00 95.56 179 SER A C 1
ATOM 1375 O O . SER A 1 179 ? -15.468 -15.764 -8.224 1.00 95.56 179 SER A O 1
ATOM 1377 N N . GLY A 1 180 ? -13.275 -15.453 -8.583 1.00 95.31 180 GLY A N 1
ATOM 1378 C CA . GLY A 1 180 ? -13.033 -16.774 -9.174 1.00 95.31 180 GLY A CA 1
ATOM 1379 C C . GLY A 1 180 ? -13.622 -16.927 -10.580 1.00 95.31 180 GLY A C 1
ATOM 1380 O O . GLY A 1 180 ? -13.869 -18.040 -11.039 1.00 95.31 180 GLY A O 1
ATOM 1381 N N . GLU A 1 181 ? -13.875 -15.811 -11.261 1.00 96.25 181 GLU A N 1
ATOM 1382 C CA . GLU A 1 181 ? -14.490 -15.771 -12.581 1.00 96.25 181 GLU A CA 1
ATOM 1383 C C . GLU A 1 181 ? -13.443 -15.492 -13.671 1.00 96.25 181 GLU A C 1
ATOM 1385 O O . GLU A 1 181 ? -12.482 -14.749 -13.441 1.00 96.25 181 GLU A O 1
ATOM 1390 N N . PRO A 1 182 ? -13.628 -16.025 -14.892 1.00 94.62 182 PRO A N 1
ATOM 1391 C CA . PRO A 1 182 ? -12.723 -15.742 -15.996 1.00 94.62 182 PRO A CA 1
ATOM 1392 C C . PRO A 1 182 ? -12.769 -14.260 -16.391 1.00 94.62 182 PRO A C 1
ATOM 1394 O O . PRO A 1 182 ? -13.830 -13.628 -16.426 1.00 94.62 182 PRO A O 1
ATOM 1397 N N . VAL A 1 183 ? -11.607 -13.708 -16.743 1.00 95.38 183 VAL A N 1
ATOM 1398 C CA . VAL A 1 183 ? -11.508 -12.359 -17.310 1.00 95.38 183 VAL A CA 1
ATOM 1399 C C . VAL A 1 183 ? -11.965 -12.404 -18.776 1.00 95.38 183 VAL A C 1
ATOM 1401 O O . VAL A 1 183 ? -11.408 -13.185 -19.547 1.00 95.38 183 VAL A O 1
ATOM 1404 N N . PRO A 1 184 ? -12.950 -11.583 -19.190 1.00 95.94 184 PRO A N 1
ATOM 1405 C CA . PRO A 1 184 ? -13.389 -11.519 -20.582 1.00 95.94 184 PRO A CA 1
ATOM 1406 C C . PRO A 1 184 ? -12.258 -11.142 -21.548 1.00 95.94 184 PRO A C 1
ATOM 1408 O O . PRO A 1 184 ? -11.391 -10.332 -21.212 1.00 95.94 184 PRO A O 1
ATOM 1411 N N . GLU A 1 185 ? -12.289 -11.692 -22.763 1.00 96.06 185 GLU A N 1
ATOM 1412 C CA . GLU A 1 185 ? -11.237 -11.492 -23.771 1.00 96.06 185 GLU A CA 1
ATOM 1413 C C . GLU A 1 185 ? -11.075 -10.017 -24.171 1.00 96.06 185 GLU A C 1
ATOM 1415 O O . GLU A 1 185 ? -9.954 -9.534 -24.307 1.00 96.06 185 GLU A O 1
ATOM 1420 N N . ASP A 1 186 ? -12.173 -9.267 -24.277 1.00 96.50 186 ASP A N 1
ATOM 1421 C CA . ASP A 1 186 ? -12.155 -7.831 -24.572 1.00 96.50 186 ASP A CA 1
ATOM 1422 C C . ASP A 1 186 ? -11.487 -7.019 -23.450 1.00 96.50 186 ASP A C 1
ATOM 1424 O O . ASP A 1 186 ? -10.722 -6.088 -23.713 1.00 96.50 186 ASP A O 1
ATOM 1428 N N . VAL A 1 187 ? -11.721 -7.401 -22.191 1.00 95.44 187 VAL A N 1
ATOM 1429 C CA . VAL A 1 187 ? -11.072 -6.793 -21.021 1.00 95.44 187 VAL A CA 1
ATOM 1430 C C . VAL A 1 187 ? -9.578 -7.116 -21.011 1.00 95.44 187 VAL A C 1
ATOM 1432 O O . VAL A 1 187 ? -8.763 -6.216 -20.803 1.00 95.44 187 VAL A O 1
ATOM 1435 N N . ALA A 1 188 ? -9.207 -8.371 -21.271 1.00 93.56 188 ALA A N 1
ATOM 1436 C CA . ALA A 1 188 ? -7.810 -8.790 -21.351 1.00 93.56 188 ALA A CA 1
ATOM 1437 C C . ALA A 1 188 ? -7.066 -8.070 -22.491 1.00 93.56 188 ALA A C 1
ATOM 1439 O O . ALA A 1 188 ? -5.972 -7.541 -22.279 1.00 93.56 188 ALA A O 1
ATOM 1440 N N . ALA A 1 189 ? -7.683 -7.973 -23.671 1.00 94.19 189 ALA A N 1
ATOM 1441 C CA . ALA A 1 189 ? -7.139 -7.254 -24.819 1.00 94.19 189 ALA A CA 1
ATOM 1442 C C . ALA A 1 189 ? -6.946 -5.759 -24.521 1.00 94.19 189 ALA A C 1
ATOM 1444 O O . ALA A 1 189 ? -5.900 -5.198 -24.852 1.00 94.19 189 ALA A O 1
ATOM 1445 N N . ALA A 1 190 ? -7.906 -5.122 -23.839 1.00 94.75 190 ALA A N 1
ATOM 1446 C CA . ALA A 1 190 ? -7.784 -3.727 -23.425 1.00 94.75 190 ALA A CA 1
ATOM 1447 C C . ALA A 1 190 ? -6.600 -3.508 -22.469 1.00 94.75 190 ALA A C 1
ATOM 1449 O O . ALA A 1 190 ? -5.862 -2.542 -22.629 1.00 94.75 190 ALA A O 1
ATOM 1450 N N . ILE A 1 191 ? -6.371 -4.416 -21.514 1.00 92.25 191 ILE A N 1
ATOM 1451 C CA . ILE A 1 191 ? -5.216 -4.343 -20.603 1.00 92.25 191 ILE A CA 1
ATOM 1452 C C . ILE A 1 191 ? -3.902 -4.550 -21.363 1.00 92.25 191 ILE A C 1
ATOM 1454 O O . ILE A 1 191 ? -2.934 -3.833 -21.116 1.00 92.25 191 ILE A O 1
ATOM 1458 N N . ALA A 1 192 ? -3.856 -5.507 -22.293 1.00 91.00 192 ALA A N 1
ATOM 1459 C CA . ALA A 1 192 ? -2.665 -5.789 -23.092 1.00 91.00 192 ALA A CA 1
ATOM 1460 C C . ALA A 1 192 ? -2.284 -4.626 -24.027 1.00 91.00 192 ALA A C 1
ATOM 1462 O O . ALA A 1 192 ? -1.104 -4.431 -24.317 1.00 91.00 192 ALA A O 1
ATOM 1463 N N . ALA A 1 193 ? -3.268 -3.840 -24.473 1.00 92.31 193 ALA A N 1
ATOM 1464 C CA . ALA A 1 193 ? -3.050 -2.649 -25.289 1.00 92.31 193 ALA A CA 1
ATOM 1465 C C . ALA A 1 193 ? -2.473 -1.458 -24.495 1.00 92.31 193 ALA A C 1
ATOM 1467 O O . ALA A 1 193 ? -1.922 -0.531 -25.095 1.00 92.31 193 ALA A O 1
ATOM 1468 N N . GLU A 1 194 ? -2.567 -1.466 -23.161 1.00 91.69 194 GLU A N 1
ATOM 1469 C CA . GLU A 1 194 ? -2.038 -0.388 -22.327 1.00 91.69 194 GLU A CA 1
ATOM 1470 C C . GLU A 1 194 ? -0.509 -0.351 -22.362 1.00 91.69 194 GLU A C 1
ATOM 1472 O O . GLU A 1 194 ? 0.187 -1.282 -21.944 1.00 91.69 194 GLU A O 1
ATOM 1477 N N . LYS A 1 195 ? 0.042 0.787 -22.794 1.00 91.06 195 LYS A N 1
ATOM 1478 C CA . LYS A 1 195 ? 1.490 0.989 -22.829 1.00 91.06 195 LYS A CA 1
ATOM 1479 C C . LYS A 1 195 ? 2.034 1.178 -21.414 1.00 91.06 195 LYS A C 1
ATOM 1481 O O . LYS A 1 195 ? 1.995 2.274 -20.856 1.00 91.06 195 LYS A O 1
ATOM 1486 N N . LYS A 1 196 ? 2.595 0.106 -20.861 1.00 92.06 196 LYS A N 1
ATOM 1487 C CA . LYS A 1 196 ? 3.293 0.121 -19.572 1.00 92.06 196 LYS A CA 1
ATOM 1488 C C . LYS A 1 196 ? 4.605 0.889 -19.668 1.00 92.06 196 LYS A C 1
ATOM 1490 O O . LYS A 1 196 ? 5.300 0.838 -20.686 1.00 92.06 196 LYS A O 1
ATOM 1495 N N . GLN A 1 197 ? 4.953 1.596 -18.600 1.00 95.19 197 GLN A N 1
ATOM 1496 C CA . GLN A 1 197 ? 6.230 2.291 -18.491 1.00 95.19 197 GLN A CA 1
ATOM 1497 C C . GLN A 1 197 ? 6.846 2.066 -17.117 1.00 95.19 197 GLN A C 1
ATOM 1499 O O . GLN A 1 197 ? 6.156 1.844 -16.123 1.00 95.19 197 GLN A O 1
ATOM 1504 N N . LEU A 1 198 ? 8.173 2.136 -17.064 1.00 96.62 198 LEU A N 1
ATOM 1505 C CA . LEU A 1 198 ? 8.872 2.165 -15.795 1.00 96.62 198 LEU A CA 1
ATOM 1506 C C . LEU A 1 198 ? 8.740 3.565 -15.194 1.00 96.62 198 LEU A C 1
ATOM 1508 O O . LEU A 1 198 ? 9.116 4.546 -15.823 1.00 96.62 198 LEU A O 1
ATOM 1512 N N . TYR A 1 199 ? 8.206 3.649 -13.986 1.00 96.50 199 TYR A N 1
ATOM 1513 C CA . TYR A 1 199 ? 8.030 4.882 -13.236 1.00 96.50 199 TYR A CA 1
ATOM 1514 C C . TYR A 1 199 ? 8.927 4.857 -11.997 1.00 96.50 199 TYR A C 1
ATOM 1516 O O . TYR A 1 199 ? 8.943 3.874 -11.250 1.00 96.50 199 TYR A O 1
ATOM 1524 N N . ILE A 1 200 ? 9.667 5.947 -11.786 1.00 97.31 200 ILE A N 1
ATOM 1525 C CA . ILE A 1 200 ? 10.447 6.185 -10.571 1.00 97.31 200 ILE A CA 1
ATOM 1526 C C . ILE A 1 200 ? 9.637 7.112 -9.675 1.00 97.31 200 ILE A C 1
ATOM 1528 O O . ILE A 1 200 ? 9.263 8.205 -10.084 1.00 97.31 200 ILE A O 1
ATOM 1532 N N . SER A 1 201 ? 9.366 6.658 -8.457 1.00 95.56 201 SER A N 1
ATOM 1533 C CA . SER A 1 201 ? 8.578 7.417 -7.490 1.00 95.56 201 SER A CA 1
ATOM 1534 C C . SER A 1 201 ? 9.327 8.653 -6.989 1.00 95.56 201 SER A C 1
ATOM 1536 O O . SER A 1 201 ? 10.549 8.630 -6.826 1.00 95.56 201 SER A O 1
ATOM 1538 N N . ASP A 1 202 ? 8.580 9.714 -6.686 1.00 95.06 202 ASP A N 1
ATOM 1539 C CA . ASP A 1 202 ? 9.145 11.028 -6.355 1.00 95.06 202 ASP A CA 1
ATOM 1540 C C . ASP A 1 202 ? 9.993 11.038 -5.074 1.00 95.06 202 ASP A C 1
ATOM 1542 O O . ASP A 1 202 ? 10.843 11.911 -4.917 1.00 95.06 202 ASP A O 1
ATOM 1546 N N . TRP A 1 203 ? 9.823 10.064 -4.178 1.00 93.56 203 TRP A N 1
ATOM 1547 C CA . TRP A 1 203 ? 10.621 9.898 -2.955 1.00 93.56 203 TRP A CA 1
ATOM 1548 C C . TRP A 1 203 ? 11.925 9.109 -3.162 1.00 93.56 203 TRP A C 1
ATOM 1550 O O . TRP A 1 203 ? 12.530 8.637 -2.204 1.00 93.56 203 TRP A O 1
ATOM 1560 N N . CYS A 1 204 ? 12.380 8.947 -4.409 1.00 97.19 204 CYS A N 1
ATOM 1561 C CA . CYS A 1 204 ? 13.689 8.366 -4.687 1.00 97.19 204 CYS A CA 1
ATOM 1562 C C . CYS A 1 204 ? 14.803 9.150 -3.972 1.00 97.19 204 CYS A C 1
ATOM 1564 O O . CYS A 1 204 ? 14.957 10.348 -4.197 1.00 97.19 204 CYS A O 1
ATOM 1566 N N . GLN A 1 205 ? 15.606 8.442 -3.172 1.00 96.38 205 GLN A N 1
ATOM 1567 C CA . GLN A 1 205 ? 16.737 8.998 -2.408 1.00 96.38 205 GLN A CA 1
ATOM 1568 C C . GLN A 1 205 ? 18.065 9.004 -3.183 1.00 96.38 205 GLN A C 1
ATOM 1570 O O . GLN A 1 205 ? 19.118 9.315 -2.640 1.00 96.38 205 GLN A O 1
ATOM 1575 N N . GLY A 1 206 ? 18.051 8.591 -4.452 1.00 97.12 206 GLY A N 1
ATOM 1576 C CA . GLY A 1 206 ? 19.211 8.738 -5.326 1.00 97.12 206 GLY A CA 1
ATOM 1577 C C . GLY A 1 206 ? 20.389 7.793 -5.096 1.00 97.12 206 GLY A C 1
ATOM 1578 O O . GLY A 1 206 ? 21.479 8.071 -5.581 1.00 97.12 206 GLY A O 1
ATOM 1579 N N . CYS A 1 207 ? 20.201 6.659 -4.414 1.00 97.31 207 CYS A N 1
ATOM 1580 C CA . CYS A 1 207 ? 21.310 5.755 -4.067 1.00 97.31 207 CYS A CA 1
ATOM 1581 C C . CYS A 1 207 ? 22.019 5.051 -5.247 1.00 97.31 207 CYS A C 1
ATOM 1583 O O . CYS A 1 207 ? 22.976 4.324 -5.018 1.00 97.31 207 CYS A O 1
ATOM 1585 N N . GLY A 1 208 ? 21.539 5.176 -6.489 1.00 97.50 208 GLY A N 1
ATOM 1586 C CA . GLY A 1 208 ? 22.230 4.656 -7.682 1.00 97.50 208 GLY A CA 1
ATOM 1587 C C . GLY A 1 208 ? 22.168 3.139 -7.930 1.00 97.50 208 GLY A C 1
ATOM 1588 O O . GLY A 1 208 ? 22.329 2.727 -9.073 1.00 97.50 208 GLY A O 1
ATOM 1589 N N . ARG A 1 209 ? 21.822 2.301 -6.942 1.00 98.06 209 ARG A N 1
ATOM 1590 C CA . ARG A 1 209 ? 21.793 0.821 -7.079 1.00 98.06 209 ARG A CA 1
ATOM 1591 C C . ARG A 1 209 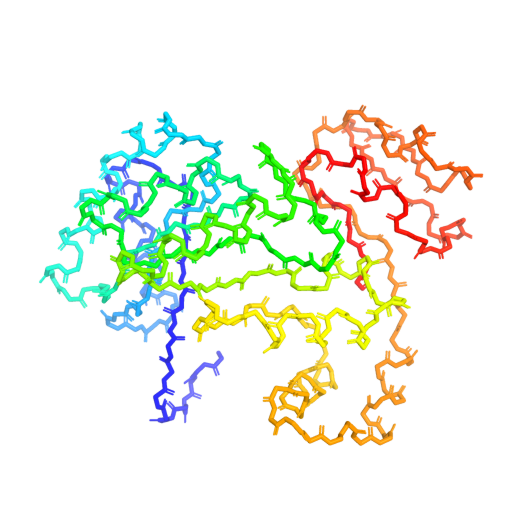? 21.036 0.299 -8.305 1.00 98.06 209 ARG A C 1
ATOM 1593 O O . ARG A 1 209 ? 21.431 -0.666 -8.950 1.00 98.06 209 ARG A O 1
ATOM 1600 N N . CYS A 1 210 ? 19.920 0.939 -8.641 1.00 98.00 210 CYS A N 1
ATOM 1601 C CA . CYS A 1 210 ? 19.113 0.567 -9.801 1.00 98.00 210 CYS A CA 1
ATOM 1602 C C . CYS A 1 210 ? 19.797 0.867 -11.145 1.00 98.00 210 CYS A C 1
ATOM 1604 O O . CYS A 1 210 ? 19.574 0.129 -12.103 1.00 98.00 210 CYS A O 1
ATOM 1606 N N . VAL A 1 211 ? 20.633 1.908 -11.197 1.00 98.19 211 VAL A N 1
ATOM 1607 C CA . VAL A 1 211 ? 21.468 2.259 -12.352 1.00 98.19 211 VAL A CA 1
ATOM 1608 C C . VAL A 1 211 ? 22.541 1.192 -12.540 1.00 98.19 211 VAL A C 1
ATOM 1610 O O . VAL A 1 211 ? 22.629 0.624 -13.621 1.00 98.19 211 VAL A O 1
ATOM 1613 N N . GLU A 1 212 ? 23.256 0.828 -11.471 1.00 97.88 212 GLU A N 1
ATOM 1614 C CA . GLU A 1 212 ? 24.272 -0.240 -11.488 1.00 97.88 212 GLU A CA 1
ATOM 1615 C C . GLU A 1 212 ? 23.694 -1.592 -11.928 1.00 97.88 212 GLU A C 1
ATOM 1617 O O . GLU A 1 212 ? 24.326 -2.356 -12.653 1.00 97.88 212 GLU A O 1
ATOM 1622 N N . ARG A 1 213 ? 22.452 -1.884 -11.528 1.00 97.62 213 ARG A N 1
ATOM 1623 C CA . ARG A 1 213 ? 21.742 -3.114 -11.902 1.00 97.62 213 ARG A CA 1
ATOM 1624 C C . ARG A 1 213 ? 21.271 -3.130 -13.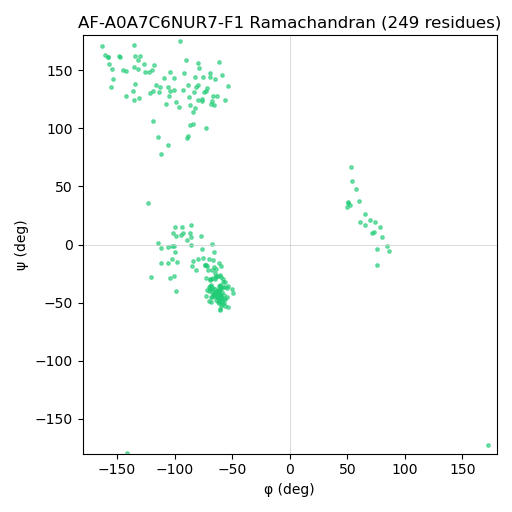363 1.00 97.62 213 ARG A C 1
ATOM 1626 O O . ARG A 1 213 ? 20.902 -4.192 -13.873 1.00 97.62 213 ARG A O 1
ATOM 1633 N N . CYS A 1 214 ? 21.203 -1.979 -14.032 1.00 97.81 214 CYS A N 1
ATOM 1634 C CA . CYS A 1 214 ? 20.573 -1.848 -15.341 1.00 97.81 214 CYS A CA 1
ATOM 1635 C C . CYS A 1 214 ? 21.552 -2.107 -16.495 1.00 97.81 214 CYS A C 1
ATOM 1637 O O . CYS A 1 214 ? 22.125 -1.183 -17.056 1.00 97.81 214 CYS A O 1
ATOM 1639 N N . HIS A 1 215 ? 21.629 -3.354 -16.962 1.00 96.38 215 HIS A N 1
ATOM 1640 C CA . HIS A 1 215 ? 22.454 -3.729 -18.125 1.00 96.38 215 HIS A CA 1
ATOM 1641 C C . HIS A 1 215 ? 21.977 -3.166 -19.482 1.00 96.38 215 HIS A C 1
ATOM 1643 O O . HIS A 1 215 ? 22.546 -3.500 -20.513 1.00 96.38 215 HIS A O 1
ATOM 1649 N N . GLN A 1 216 ? 20.889 -2.390 -19.510 1.00 96.88 216 GLN A N 1
ATOM 1650 C CA . GLN A 1 216 ? 20.374 -1.741 -20.725 1.00 96.88 216 GLN A CA 1
ATOM 1651 C C . GLN A 1 216 ? 20.764 -0.258 -20.801 1.00 96.88 216 GLN A C 1
ATOM 1653 O O . GLN A 1 216 ? 20.340 0.440 -21.723 1.00 96.88 216 GLN A O 1
ATOM 1658 N N . ASP A 1 217 ? 21.476 0.259 -19.790 1.00 96.44 217 ASP A N 1
ATOM 1659 C CA . ASP A 1 217 ? 21.736 1.694 -19.611 1.00 96.44 217 ASP A CA 1
ATOM 1660 C C . ASP A 1 217 ? 20.453 2.538 -19.713 1.00 96.44 217 ASP A C 1
ATOM 1662 O O . ASP A 1 217 ? 20.441 3.660 -20.233 1.00 96.44 217 ASP A O 1
ATOM 1666 N N . ALA A 1 218 ? 19.335 1.951 -19.274 1.00 98.06 218 ALA A N 1
ATOM 1667 C CA . ALA A 1 218 ? 18.024 2.580 -19.308 1.00 98.06 218 ALA A CA 1
ATOM 1668 C C . ALA A 1 218 ? 17.788 3.463 -18.085 1.00 98.06 218 ALA A C 1
ATOM 1670 O O . ALA A 1 218 ? 16.905 4.308 -18.119 1.00 98.06 218 ALA A O 1
ATOM 1671 N N . LEU A 1 219 ? 18.551 3.284 -17.008 1.00 98.31 219 LEU A N 1
ATOM 1672 C CA . LEU A 1 219 ? 18.479 4.117 -15.814 1.00 98.31 219 LEU A CA 1
ATOM 1673 C C . LEU A 1 219 ? 19.734 4.979 -15.713 1.00 98.31 219 LEU A C 1
ATOM 1675 O O . LEU A 1 219 ? 20.823 4.534 -16.058 1.00 98.31 219 LEU A O 1
ATOM 1679 N N . PHE A 1 220 ? 19.581 6.211 -15.241 1.00 98.31 220 PHE A N 1
ATOM 1680 C CA . PHE A 1 220 ? 20.691 7.134 -15.010 1.00 98.31 220 PHE A CA 1
ATOM 1681 C C . PHE A 1 220 ? 20.386 8.066 -13.838 1.00 98.31 220 PHE A C 1
ATOM 1683 O O . PHE A 1 220 ? 19.232 8.218 -13.438 1.00 98.31 220 PHE A O 1
ATOM 1690 N N . MET A 1 221 ? 21.426 8.689 -13.290 1.00 98.19 221 MET A N 1
ATOM 1691 C CA . MET A 1 221 ? 21.297 9.659 -12.205 1.00 98.19 221 MET A CA 1
ATOM 1692 C C . MET A 1 221 ? 21.197 11.082 -12.754 1.00 98.19 221 MET A C 1
ATOM 1694 O O . MET A 1 221 ? 21.990 11.474 -13.611 1.00 98.19 221 MET A O 1
ATOM 1698 N N . LYS A 1 222 ? 20.237 11.859 -12.248 1.00 97.50 222 LYS A N 1
ATOM 1699 C CA . LYS A 1 222 ? 20.094 13.296 -12.514 1.00 97.50 222 LYS A CA 1
ATOM 1700 C C . LYS A 1 222 ? 19.373 13.958 -11.337 1.00 97.50 222 LYS A C 1
ATOM 1702 O O . LYS A 1 222 ? 18.498 13.343 -10.744 1.00 97.50 222 LYS A O 1
ATOM 1707 N N . ASP A 1 223 ? 19.778 15.173 -10.968 1.00 95.62 223 ASP A N 1
ATOM 1708 C CA . ASP A 1 223 ? 19.151 15.968 -9.897 1.00 95.62 223 ASP A CA 1
ATOM 1709 C C . ASP A 1 223 ? 18.981 15.193 -8.571 1.00 95.62 223 ASP A C 1
ATOM 1711 O O . ASP A 1 223 ? 17.979 15.308 -7.870 1.00 95.62 223 ASP A O 1
ATOM 1715 N N . GLY A 1 224 ? 19.964 14.342 -8.250 1.00 95.56 224 GLY A N 1
ATOM 1716 C CA . GLY A 1 224 ? 19.951 13.502 -7.050 1.00 95.56 224 GLY A CA 1
ATOM 1717 C C . GLY A 1 224 ? 18.952 12.338 -7.079 1.00 95.56 224 GLY A C 1
ATOM 1718 O O . GLY A 1 224 ? 18.760 11.701 -6.052 1.00 95.56 224 GLY A O 1
ATOM 1719 N N . LYS A 1 225 ? 18.318 12.026 -8.216 1.00 97.56 225 LYS A N 1
ATOM 1720 C CA . LYS A 1 225 ? 17.344 10.930 -8.359 1.00 97.56 225 LYS A CA 1
ATOM 1721 C C . LYS A 1 225 ? 17.653 10.037 -9.553 1.00 97.56 225 LYS A C 1
ATOM 1723 O O . LYS A 1 225 ? 18.422 10.388 -10.449 1.00 97.56 225 LYS A O 1
ATOM 1728 N N . SER A 1 226 ? 17.064 8.844 -9.544 1.00 97.88 226 SER A N 1
ATOM 1729 C CA . SER A 1 226 ? 17.096 7.963 -10.708 1.00 97.88 226 SER A CA 1
ATOM 1730 C C . SER A 1 226 ? 16.056 8.410 -11.733 1.00 97.88 226 SER A C 1
ATOM 1732 O O . SER A 1 226 ? 14.919 8.720 -11.383 1.00 97.88 226 SER A O 1
ATOM 1734 N N . HIS A 1 227 ? 16.443 8.413 -13.002 1.00 97.94 227 HIS A N 1
ATOM 1735 C CA . HIS A 1 227 ? 15.588 8.696 -14.146 1.00 97.94 227 HIS A CA 1
ATOM 1736 C C . HIS A 1 227 ? 15.689 7.562 -15.161 1.00 97.94 227 HIS A C 1
ATOM 1738 O O . HIS A 1 227 ? 16.697 6.856 -15.220 1.00 97.94 227 HIS A O 1
ATOM 1744 N N . VAL A 1 228 ? 14.650 7.408 -15.982 1.00 98.00 228 VAL A N 1
ATOM 1745 C CA . VAL A 1 228 ? 14.572 6.361 -17.000 1.00 98.00 228 VAL A CA 1
ATOM 1746 C C . VAL A 1 228 ? 14.609 6.936 -18.415 1.00 98.00 228 VAL A C 1
ATOM 1748 O O . VAL A 1 228 ? 13.933 7.908 -18.742 1.00 98.00 228 VAL A O 1
ATOM 1751 N N . ARG A 1 229 ? 15.406 6.295 -19.264 1.00 97.75 229 ARG A N 1
ATOM 1752 C CA . ARG A 1 229 ? 15.382 6.377 -20.724 1.00 97.75 229 ARG A CA 1
ATOM 1753 C C . ARG A 1 229 ? 14.409 5.323 -21.229 1.00 97.75 229 ARG A C 1
ATOM 1755 O O . ARG A 1 229 ? 14.759 4.145 -21.346 1.00 97.75 229 ARG A O 1
ATOM 1762 N N . HIS A 1 230 ? 13.156 5.719 -21.432 1.00 96.56 230 HIS A N 1
ATOM 1763 C CA . HIS A 1 230 ? 12.075 4.786 -21.757 1.00 96.56 230 HIS A CA 1
ATOM 1764 C C . HIS A 1 230 ? 12.346 3.981 -23.031 1.00 96.56 230 HIS A C 1
ATOM 1766 O O . HIS A 1 230 ? 11.979 2.815 -23.101 1.00 96.56 230 HIS A O 1
ATOM 1772 N N . GLU A 1 231 ? 13.043 4.568 -23.999 1.00 96.50 231 GLU A N 1
ATOM 1773 C CA . GLU A 1 231 ? 13.429 3.941 -25.260 1.00 96.50 231 GLU A CA 1
ATOM 1774 C C . GLU A 1 231 ? 14.421 2.778 -25.104 1.00 96.50 231 GLU A C 1
ATOM 1776 O O . GLU A 1 231 ? 14.521 1.939 -25.994 1.00 96.50 231 GLU A O 1
ATOM 1781 N N . ARG A 1 232 ? 15.131 2.696 -23.971 1.00 97.19 232 ARG A N 1
ATOM 1782 C CA . ARG A 1 232 ? 16.055 1.594 -23.648 1.00 97.19 232 ARG A CA 1
ATOM 1783 C C . ARG A 1 232 ? 15.468 0.592 -22.656 1.00 97.19 232 ARG A C 1
ATOM 1785 O O . ARG A 1 232 ? 16.040 -0.468 -22.417 1.00 97.19 232 ARG A O 1
ATOM 1792 N N . CYS A 1 233 ? 14.356 0.935 -22.011 1.00 96.88 233 CYS A N 1
ATOM 1793 C CA . CYS A 1 233 ? 13.812 0.135 -20.928 1.00 96.88 233 CYS A CA 1
ATOM 1794 C C . CYS A 1 233 ? 12.988 -1.040 -21.466 1.00 96.88 233 CYS A C 1
ATOM 1796 O O . CYS A 1 233 ? 11.927 -0.851 -22.051 1.00 96.88 233 CYS A O 1
ATOM 1798 N N . LEU A 1 234 ? 13.427 -2.266 -21.173 1.00 95.19 234 LEU A N 1
ATOM 1799 C CA . LEU A 1 234 ? 12.705 -3.494 -21.533 1.00 95.19 234 LEU A CA 1
ATOM 1800 C C . LEU A 1 234 ? 11.633 -3.910 -20.509 1.00 95.19 234 LEU A C 1
ATOM 1802 O O . LEU A 1 234 ? 11.102 -5.014 -20.594 1.00 95.19 234 LEU A O 1
ATOM 1806 N N . LEU A 1 235 ? 11.365 -3.076 -19.495 1.00 95.44 235 LEU A N 1
ATOM 1807 C CA . LEU A 1 235 ? 10.408 -3.351 -18.409 1.00 95.44 235 LEU A CA 1
ATOM 1808 C C . LEU A 1 235 ? 10.649 -4.700 -17.696 1.00 95.44 235 LEU A C 1
ATOM 1810 O O . LEU A 1 235 ? 9.719 -5.368 -17.255 1.00 95.44 235 LEU A O 1
ATOM 1814 N N . CYS A 1 236 ? 11.913 -5.118 -17.574 1.00 93.38 236 CYS A N 1
ATOM 1815 C CA . CYS A 1 236 ? 12.273 -6.412 -16.987 1.00 93.38 236 CYS A CA 1
ATOM 1816 C C . CYS A 1 236 ? 12.102 -6.484 -15.459 1.00 93.38 236 CYS A C 1
ATOM 1818 O O . CYS A 1 236 ? 12.098 -7.578 -14.907 1.00 93.38 236 CYS A O 1
ATOM 1820 N N . GLY A 1 237 ? 12.002 -5.340 -14.772 1.00 93.31 237 GLY A N 1
ATOM 1821 C CA . GLY A 1 237 ? 11.786 -5.261 -13.323 1.00 93.31 237 GLY A CA 1
ATOM 1822 C C . GLY A 1 237 ? 13.009 -5.558 -12.443 1.00 93.31 237 GLY A C 1
ATOM 1823 O O . GLY A 1 237 ? 12.936 -5.378 -11.231 1.00 93.31 237 GLY A O 1
ATOM 1824 N N . TYR A 1 238 ? 14.165 -5.944 -13.001 1.00 94.38 238 TYR A N 1
ATOM 1825 C CA . TYR A 1 238 ? 15.355 -6.294 -12.201 1.00 94.38 238 TYR A CA 1
ATOM 1826 C C . TYR A 1 238 ? 15.911 -5.152 -11.353 1.00 94.38 238 TYR A C 1
ATOM 1828 O O . TYR A 1 238 ? 16.545 -5.393 -10.333 1.00 94.38 238 TYR A O 1
ATOM 1836 N N . CYS A 1 239 ? 15.705 -3.908 -11.771 1.00 96.69 239 CYS A N 1
ATOM 1837 C CA . CYS A 1 239 ? 16.100 -2.744 -10.992 1.00 96.69 239 CYS A CA 1
ATOM 1838 C C . CYS A 1 239 ? 15.245 -2.574 -9.726 1.00 96.69 239 CYS A C 1
ATOM 1840 O O . CYS A 1 239 ? 15.755 -2.087 -8.719 1.00 96.69 239 CYS A O 1
ATOM 1842 N N . ALA A 1 240 ? 13.980 -3.007 -9.735 1.00 96.38 240 ALA A N 1
ATOM 1843 C CA . ALA A 1 240 ? 13.107 -2.899 -8.570 1.00 96.38 240 ALA A CA 1
ATOM 1844 C C . ALA A 1 240 ? 13.577 -3.778 -7.404 1.00 96.38 240 ALA A C 1
ATOM 1846 O O . ALA A 1 240 ? 13.394 -3.394 -6.255 1.00 96.38 240 ALA A O 1
ATOM 1847 N N . THR A 1 241 ? 14.252 -4.901 -7.681 1.00 94.44 241 THR A N 1
ATOM 1848 C CA . THR A 1 241 ? 14.749 -5.823 -6.643 1.00 94.44 241 THR A CA 1
ATOM 1849 C C . THR A 1 241 ? 15.911 -5.260 -5.826 1.00 94.44 241 THR A C 1
ATOM 1851 O O . THR A 1 241 ? 16.287 -5.856 -4.826 1.00 94.44 241 THR A O 1
ATOM 1854 N N . VAL A 1 242 ? 16.523 -4.156 -6.267 1.00 95.81 242 VAL A N 1
ATOM 1855 C CA . VAL A 1 242 ? 17.657 -3.512 -5.580 1.00 95.81 242 VAL A CA 1
ATOM 1856 C C . VAL A 1 242 ? 17.311 -2.122 -5.045 1.00 95.81 242 VAL A C 1
ATOM 1858 O O . VAL A 1 242 ? 18.178 -1.441 -4.496 1.00 95.81 242 VAL A O 1
ATOM 1861 N N . CYS A 1 243 ? 16.066 -1.672 -5.233 1.00 96.31 243 CYS A N 1
ATOM 1862 C CA . CYS A 1 243 ? 15.615 -0.379 -4.742 1.00 96.31 243 CYS A CA 1
ATOM 1863 C C . CYS A 1 243 ? 15.195 -0.512 -3.270 1.00 96.31 243 CYS A C 1
ATOM 1865 O O . CYS A 1 243 ? 14.198 -1.185 -3.018 1.00 96.31 243 CYS A O 1
ATOM 1867 N N . PRO A 1 244 ? 15.909 0.125 -2.322 1.00 92.31 244 PRO A N 1
ATOM 1868 C CA . PRO A 1 244 ? 15.573 0.027 -0.898 1.00 92.31 244 PRO A CA 1
ATOM 1869 C C . PRO A 1 244 ? 14.182 0.600 -0.607 1.00 92.31 244 PRO A C 1
ATOM 1871 O O . PRO A 1 244 ? 13.376 -0.052 0.026 1.00 92.31 244 PRO A O 1
ATOM 1874 N N . GLU A 1 245 ? 13.857 1.747 -1.204 1.00 92.81 245 GLU A N 1
ATOM 1875 C CA . GLU A 1 245 ? 12.613 2.492 -0.961 1.00 92.81 245 GLU A CA 1
ATOM 1876 C C . GLU A 1 245 ? 11.426 2.031 -1.829 1.00 92.81 245 GLU A C 1
ATOM 1878 O O . GLU A 1 245 ? 10.422 2.739 -1.973 1.00 92.81 245 GLU A O 1
ATOM 1883 N N . PHE A 1 246 ? 11.573 0.908 -2.547 1.00 94.69 246 PHE A N 1
ATOM 1884 C CA . PHE A 1 246 ? 10.560 0.398 -3.479 1.00 94.69 246 PHE A CA 1
ATOM 1885 C C . PHE A 1 246 ? 10.047 1.462 -4.490 1.00 94.69 246 PHE A C 1
ATOM 1887 O O . PHE A 1 246 ? 8.873 1.507 -4.870 1.00 94.69 246 PHE A O 1
ATOM 1894 N N . CYS A 1 247 ? 10.918 2.365 -4.956 1.00 96.81 247 CYS A N 1
ATOM 1895 C CA . CYS A 1 247 ? 10.520 3.479 -5.828 1.00 96.81 247 CYS A CA 1
ATOM 1896 C C . CYS A 1 247 ? 10.161 3.061 -7.261 1.00 96.81 247 CYS A C 1
ATOM 1898 O O . CYS A 1 247 ? 9.541 3.855 -7.971 1.00 96.81 247 CYS A O 1
ATOM 1900 N N . ILE A 1 248 ? 10.571 1.872 -7.706 1.00 97.00 248 ILE A N 1
ATOM 1901 C CA . ILE A 1 248 ? 10.530 1.458 -9.114 1.00 97.00 248 ILE A CA 1
ATOM 1902 C C . ILE A 1 248 ? 9.273 0.645 -9.400 1.00 97.00 248 ILE A C 1
ATOM 1904 O O . ILE A 1 248 ? 9.082 -0.441 -8.850 1.00 97.00 248 ILE A O 1
ATOM 1908 N N . LYS A 1 249 ? 8.434 1.152 -10.301 1.00 95.69 249 LYS A N 1
ATOM 1909 C CA . LYS A 1 249 ? 7.145 0.555 -10.669 1.00 95.69 249 LYS A CA 1
ATOM 1910 C C . LYS A 1 249 ? 7.073 0.348 -12.177 1.00 95.69 249 LYS A C 1
ATOM 1912 O O . LYS A 1 249 ? 7.633 1.143 -12.922 1.00 95.69 249 LYS A O 1
ATOM 1917 N N . VAL A 1 250 ? 6.373 -0.686 -12.628 1.00 94.88 250 VAL A N 1
ATOM 1918 C CA . VAL A 1 250 ? 6.073 -0.924 -14.050 1.00 94.88 250 VAL A CA 1
ATOM 1919 C C . VAL A 1 250 ? 4.571 -0.786 -14.219 1.00 94.88 250 VAL A C 1
ATOM 1921 O O . VAL A 1 250 ? 3.828 -1.731 -13.975 1.00 94.88 250 VAL A O 1
ATOM 1924 N N . VAL A 1 251 ? 4.110 0.417 -14.553 1.00 89.94 251 VAL A N 1
ATOM 1925 C CA . VAL A 1 251 ? 2.681 0.758 -14.512 1.00 89.94 251 VAL A CA 1
ATOM 1926 C C . VAL A 1 251 ? 2.174 1.250 -15.838 1.00 89.94 251 VAL A C 1
ATOM 1928 O O . VAL A 1 251 ? 2.793 2.115 -16.487 1.00 89.94 251 VAL A O 1
#

Radius of gyration: 19.19 Å; Cα contacts (8 Å, |Δi|>4): 446; chains: 1; bounding box: 50×36×48 Å

Solvent-accessible surface area (backbone atoms only — not comparable to full-atom values): 13650 Å² total; per-residue (Å²): 136,64,85,90,63,84,70,93,78,86,44,76,51,68,39,77,52,42,40,35,70,49,32,48,54,50,54,55,46,50,28,62,76,70,70,42,82,52,37,46,30,43,23,46,43,67,40,75,33,64,63,50,57,59,71,26,42,47,19,50,53,38,50,50,56,33,35,76,70,52,43,24,72,38,34,28,39,28,25,40,24,31,61,33,45,49,49,46,38,76,39,92,73,50,42,33,37,29,39,52,52,34,78,79,32,63,62,45,35,87,56,53,51,68,52,38,54,51,26,44,45,51,18,35,74,57,73,30,46,29,39,32,28,43,40,43,42,51,37,51,31,61,94,43,45,67,58,24,48,57,44,59,75,66,45,88,50,59,77,44,74,48,76,87,72,90,47,73,41,48,50,52,39,52,55,24,54,80,67,77,40,82,65,52,67,70,42,52,51,55,50,70,67,53,84,65,42,74,43,67,41,92,85,46,82,39,82,54,52,35,35,78,59,31,92,59,70,17,38,43,83,54,97,67,22,67,45,71,43,70,93,48,50,82,75,76,42,67,34,38,78,57,35,87,82,54,34,48,27,39,86

Nearest PDB structures (foldseek):
  4exb-assembly3_E  TM=8.344E-01  e=2.089E-07  Pseudomonas aeruginosa PAO1
  4exa-assembly1_B  TM=8.008E-01  e=2.089E-07  Pseudomonas aeruginosa PAO1
  7svq-assembly2_B  TM=7.424E-01  e=7.778E-07  Spinacia oleracea
  8usu-assembly1_A  TM=7.254E-01  e=3.075E-06  Myrciaria dubia
  8scc-assembly2_B  TM=7.163E-01  e=6.686E-06  Myrciaria dubia

Mean predicted aligned error: 3.39 Å

Secondary structure (DSSP, 8-state):
--TT--S----EEEE---SHHHHHHHHHHHHHHHT-S-EEEEEE----SHHHHHHTHHHHHHHHHHHHTTSEEEEEEEESBHHHHHHHHT-SS--EEEEB--TT-TT-BSS-HHHHHHHHHHHHHTT-EEEEE-TTGGGTTGGGHHHHHHHHHT-TT-SEEE----SHHHHHHHHHHHTTPPPPHHHHHHHHHS---EEE-TT-----HHHHT-TTS-EEEETTEEEE-GGG-----TTGGG-TT--EEE-

Sequence (251 aa):
ALVGWTEPVVIASRSYDYTYEGMQSRVEKALRQLKRDYIDLFMLHEQESRLTLQGHAPALEYLAAAKEKGLIRAIGVSTHVVEVVEACSKHPLIDVVQPIVNVAGLGIEGGTLEEMLAAMSVLRRAGRGVYAMKPLGGGNLLRRFDQAWDFILNVDCLDAIAVGMKTPAEVKANVRIVSGEPVPEDVAAAIAAEKKQLYISDWCQGCGRCVERCHQDALFMKDGKSHVRHERCLLCGYCATVCPEFCIKVV